Protein AF-A0A7J6SNB1-F1 (afdb_monomer)

Foldseek 3Di:
DDDDDDDDDDDDDDDDDDPDDDPPPDDDPVPDDPPPDDDDDDPVVVVVVVVVVVPDDDDDDDDDDDPPPDPPVVVVVVVVVVVVVVVVPDDDDDDDDDPVRVVVVVVVVVVVVVLVVLLVVLVVVVVVVVVCVVVLVVVLVVQLVPQLLLLLLCCLDPQNQADPLRSLQSNFFRDWDKDFSPDSQTKIKIKTAGDAPRLFFRDRMWMKTKDWAFPPDDDDDDDPPPPRGTDIWIDTDDTPTDPVSVVVVVVVVVVPPPDPPPRHQDHPVVLSRDGDPDPSSVVSVCCVPVPCSVCSVVSNVSSVVVVVVVD

Radius of gyration: 27.15 Å; Cα contacts (8 Å, |Δi|>4): 249; chains: 1; bounding box: 93×48×69 Å

Organism: Perkinsus olseni (NCBI:txid32597)

Structure (mmCIF, N/CA/C/O backbone):
data_AF-A0A7J6SNB1-F1
#
_entry.id   AF-A0A7J6SNB1-F1
#
loop_
_atom_site.group_PDB
_atom_site.id
_atom_site.type_symbol
_atom_site.label_atom_id
_atom_site.label_alt_id
_atom_site.label_comp_id
_atom_site.label_asym_id
_atom_site.label_entity_id
_atom_site.label_seq_id
_atom_site.pdbx_PDB_ins_code
_atom_site.Cartn_x
_atom_site.Cartn_y
_atom_site.Cartn_z
_atom_site.occupancy
_atom_site.B_iso_or_equiv
_atom_site.auth_seq_id
_atom_site.auth_comp_id
_atom_site.auth_asym_id
_atom_site.auth_atom_id
_atom_site.pdbx_PDB_model_num
ATOM 1 N N . MET A 1 1 ? 69.885 -5.150 20.900 1.00 37.31 1 MET A N 1
ATOM 2 C CA . MET A 1 1 ? 68.861 -4.183 20.451 1.00 37.31 1 MET A CA 1
ATOM 3 C C . MET A 1 1 ? 67.895 -4.915 19.544 1.00 37.31 1 MET A C 1
ATOM 5 O O . MET A 1 1 ? 68.377 -5.540 18.613 1.00 37.31 1 MET A O 1
ATOM 9 N N . ILE A 1 2 ? 66.599 -4.886 19.861 1.00 32.47 2 ILE A N 1
ATOM 10 C CA . ILE A 1 2 ? 65.424 -4.758 18.969 1.00 32.47 2 ILE A CA 1
ATOM 11 C C . ILE A 1 2 ? 64.191 -5.205 19.793 1.00 32.47 2 ILE A C 1
ATOM 13 O O . ILE A 1 2 ? 64.267 -6.243 20.452 1.00 32.47 2 ILE A O 1
ATOM 17 N N . PRO A 1 3 ? 63.099 -4.419 19.844 1.00 34.19 3 PRO A N 1
ATOM 18 C CA . PRO A 1 3 ? 62.051 -4.555 20.850 1.00 34.19 3 PRO A CA 1
ATOM 19 C C . PRO A 1 3 ? 60.772 -5.265 20.359 1.00 34.19 3 PRO A C 1
ATOM 21 O O . PRO A 1 3 ? 60.382 -5.165 19.204 1.00 34.19 3 PRO A O 1
ATOM 24 N N . SER A 1 4 ? 60.130 -5.952 21.310 1.00 26.58 4 SER A N 1
ATOM 25 C CA . SER A 1 4 ? 58.712 -5.886 21.723 1.00 26.58 4 SER A CA 1
ATOM 26 C C . SER A 1 4 ? 57.565 -5.648 20.712 1.00 26.58 4 SER A C 1
ATOM 28 O O . SER A 1 4 ? 57.333 -4.530 20.271 1.00 26.58 4 SER A O 1
ATOM 30 N N . VAL A 1 5 ? 56.738 -6.699 20.579 1.00 31.73 5 VAL A N 1
ATOM 31 C CA . VAL A 1 5 ? 55.260 -6.797 20.748 1.00 31.73 5 VAL A CA 1
ATOM 32 C C . VAL A 1 5 ? 54.321 -5.765 20.094 1.00 31.73 5 VAL A C 1
ATOM 34 O O . VAL A 1 5 ? 54.191 -4.635 20.546 1.00 31.73 5 VAL A O 1
ATOM 37 N N . SER A 1 6 ? 53.492 -6.254 19.165 1.00 30.81 6 SER A N 1
ATOM 38 C CA . SER A 1 6 ? 52.006 -6.182 19.113 1.00 30.81 6 SER A CA 1
ATOM 39 C C . SER A 1 6 ? 51.591 -6.736 17.735 1.00 30.81 6 SER A C 1
ATOM 41 O O . SER A 1 6 ? 52.337 -6.600 16.779 1.00 30.81 6 SER A O 1
ATOM 43 N N . GLY A 1 7 ? 50.510 -7.463 17.478 1.00 25.94 7 GLY A N 1
ATOM 44 C CA . GLY A 1 7 ? 49.234 -7.663 18.141 1.00 25.94 7 GLY A CA 1
ATOM 45 C C . GLY A 1 7 ? 48.194 -7.743 17.012 1.00 25.94 7 GLY A C 1
ATOM 46 O O . GLY A 1 7 ? 48.101 -6.818 16.220 1.00 25.94 7 GLY A O 1
ATOM 47 N N . ARG A 1 8 ? 47.409 -8.832 16.979 1.00 28.12 8 ARG A N 1
ATOM 48 C CA . ARG A 1 8 ? 46.224 -9.104 16.126 1.00 28.12 8 ARG A CA 1
ATOM 49 C C . ARG A 1 8 ? 46.468 -9.644 14.706 1.00 28.12 8 ARG A C 1
ATOM 51 O O . ARG A 1 8 ? 46.758 -8.923 13.763 1.00 28.12 8 ARG A O 1
ATOM 58 N N . LYS A 1 9 ? 46.184 -10.943 14.555 1.00 28.66 9 LYS A N 1
ATOM 59 C CA . LYS A 1 9 ? 45.718 -11.537 13.296 1.00 28.66 9 LYS A CA 1
ATOM 60 C C . LYS A 1 9 ? 44.268 -11.090 13.082 1.00 28.66 9 LYS A C 1
ATOM 62 O O . LYS A 1 9 ? 43.415 -11.432 13.899 1.00 28.66 9 LYS A O 1
ATOM 67 N N . SER A 1 10 ? 43.992 -10.334 12.023 1.00 28.39 10 SER A N 1
ATOM 68 C CA . SER A 1 10 ? 42.635 -10.174 11.503 1.00 28.39 10 SER A CA 1
ATOM 69 C C . SER A 1 10 ? 42.259 -11.424 10.707 1.00 28.39 10 SER A C 1
ATOM 71 O O . SER A 1 10 ? 43.029 -11.947 9.904 1.00 28.39 10 SER A O 1
ATOM 73 N N . PHE A 1 11 ? 41.071 -11.935 11.002 1.00 25.86 11 PHE A N 1
ATOM 74 C CA . PHE A 1 11 ? 40.420 -13.049 10.336 1.00 25.86 11 PHE A CA 1
ATOM 75 C C . PHE A 1 11 ? 39.308 -12.430 9.485 1.00 25.86 11 PHE A C 1
ATOM 77 O O . PHE A 1 11 ? 38.402 -11.818 10.042 1.00 25.86 11 PHE A O 1
ATOM 84 N N . SER A 1 12 ? 39.352 -12.569 8.162 1.00 29.05 12 SER A N 1
ATOM 85 C CA . SER A 1 12 ? 38.164 -12.373 7.319 1.00 29.05 12 SER A CA 1
ATOM 86 C C . SER A 1 12 ? 38.255 -13.235 6.062 1.00 29.05 12 SER A C 1
ATOM 88 O O . SER A 1 12 ? 38.296 -12.757 4.934 1.00 29.05 12 SER A O 1
ATOM 90 N N . GLY A 1 13 ? 38.296 -14.546 6.277 1.00 26.44 13 GLY A N 1
ATOM 91 C CA . GLY A 1 13 ? 37.632 -15.470 5.373 1.00 26.44 13 GLY A CA 1
ATOM 92 C C . GLY A 1 13 ? 36.254 -15.763 5.953 1.00 26.44 13 GLY A C 1
ATOM 93 O O . GLY A 1 13 ? 36.176 -16.393 7.006 1.00 26.44 13 GLY A O 1
ATOM 94 N N . ARG A 1 14 ? 35.191 -15.295 5.296 1.00 26.27 14 ARG A N 1
ATOM 95 C CA . ARG A 1 14 ? 33.851 -15.895 5.352 1.00 26.27 14 ARG A CA 1
ATOM 96 C C . ARG A 1 14 ? 32.996 -15.352 4.210 1.00 26.27 14 ARG A C 1
ATOM 98 O O . ARG A 1 14 ? 32.567 -14.207 4.223 1.00 26.27 14 ARG A O 1
ATOM 105 N N . ASN A 1 15 ? 32.742 -16.239 3.253 1.00 33.22 15 ASN A N 1
ATOM 106 C CA . ASN A 1 15 ? 31.512 -16.249 2.477 1.00 33.22 15 ASN A CA 1
ATOM 107 C C . ASN A 1 15 ? 30.315 -16.231 3.443 1.00 33.22 15 ASN A C 1
ATOM 109 O O . ASN A 1 15 ? 30.262 -17.055 4.358 1.00 33.22 15 ASN A O 1
ATOM 113 N N . SER A 1 16 ? 29.329 -15.375 3.197 1.00 23.05 16 SER A N 1
ATOM 114 C CA . SER A 1 16 ? 27.983 -15.513 3.766 1.00 23.05 16 SER A CA 1
ATOM 115 C C . SER A 1 16 ? 26.974 -14.933 2.775 1.00 23.05 16 SER A C 1
ATOM 117 O O . SER A 1 16 ? 26.996 -13.746 2.487 1.00 23.05 16 SER A O 1
ATOM 119 N N . PHE A 1 17 ? 26.275 -15.792 2.033 1.00 28.22 17 PHE A N 1
ATOM 120 C CA . PHE A 1 17 ? 24.922 -16.262 2.365 1.00 28.22 17 PHE A CA 1
ATOM 121 C C . PHE A 1 17 ? 23.850 -15.169 2.217 1.00 28.22 17 PHE A C 1
ATOM 123 O O . PHE A 1 17 ? 23.481 -14.509 3.176 1.00 28.22 17 PHE A O 1
ATOM 130 N N . SER A 1 18 ? 23.260 -15.085 1.023 1.00 29.39 18 SER A N 1
ATOM 131 C CA . SER A 1 18 ? 21.886 -14.599 0.827 1.00 29.39 18 SER A CA 1
ATOM 132 C C . SER A 1 18 ? 21.152 -15.498 -0.177 1.00 29.39 18 SER A C 1
ATOM 134 O O . SER A 1 18 ? 20.621 -15.094 -1.206 1.00 29.39 18 SER A O 1
ATOM 136 N N . ALA A 1 19 ? 21.128 -16.792 0.144 1.00 30.52 19 ALA A N 1
ATOM 137 C CA . ALA A 1 19 ? 20.159 -17.734 -0.397 1.00 30.52 19 ALA A CA 1
ATOM 138 C C . ALA A 1 19 ? 19.253 -18.194 0.751 1.00 30.52 19 ALA A C 1
ATOM 140 O O . ALA A 1 19 ? 19.389 -19.307 1.254 1.00 30.52 19 ALA A O 1
ATOM 141 N N . ARG A 1 20 ? 18.329 -17.331 1.183 1.00 26.72 20 ARG A N 1
ATOM 142 C CA . ARG A 1 20 ? 17.138 -17.761 1.924 1.00 26.72 20 ARG A CA 1
ATOM 143 C C . ARG A 1 20 ? 15.910 -17.466 1.074 1.00 26.72 20 ARG A C 1
ATOM 145 O O . ARG A 1 20 ? 15.725 -16.363 0.575 1.00 26.72 20 ARG A O 1
ATOM 152 N N . LYS A 1 21 ? 15.132 -18.521 0.834 1.00 27.05 21 LYS A N 1
ATOM 153 C CA . LYS A 1 21 ? 13.807 -18.461 0.222 1.00 27.05 21 LYS A CA 1
ATOM 154 C C . LYS A 1 21 ? 12.838 -17.999 1.309 1.00 27.05 21 LYS A C 1
ATOM 156 O O . LYS A 1 21 ? 12.715 -18.707 2.305 1.00 27.05 21 LYS A O 1
ATOM 161 N N . SER A 1 22 ? 12.159 -16.873 1.109 1.00 30.95 22 SER A N 1
ATOM 162 C CA . SER A 1 22 ? 10.913 -16.590 1.820 1.00 30.95 22 SER A CA 1
ATOM 163 C C . SER A 1 22 ? 9.807 -17.508 1.281 1.00 30.95 22 SER A C 1
ATOM 165 O O . SER A 1 22 ? 9.834 -17.956 0.128 1.00 30.95 22 SER A O 1
ATOM 167 N N . SER A 1 23 ? 8.877 -17.872 2.157 1.00 30.22 23 SER A N 1
ATOM 168 C CA . SER A 1 23 ? 7.867 -18.925 1.994 1.00 30.22 23 SER A CA 1
ATOM 169 C C . SER A 1 23 ? 6.679 -18.559 1.092 1.00 30.22 23 SER A C 1
ATOM 171 O O . SER A 1 23 ? 5.782 -19.380 0.917 1.00 30.22 23 SER A O 1
ATOM 173 N N . SER A 1 24 ? 6.689 -17.403 0.427 1.00 41.97 24 SER A N 1
ATOM 174 C CA . SER A 1 24 ? 5.735 -17.043 -0.629 1.00 41.97 24 SER A CA 1
ATOM 175 C C . SER A 1 24 ? 6.496 -16.821 -1.944 1.00 41.97 24 SER A C 1
ATOM 177 O O . SER A 1 24 ? 7.098 -15.785 -2.203 1.00 41.97 24 SER A O 1
ATOM 179 N N . GLY A 1 25 ? 6.544 -17.858 -2.786 1.00 30.64 25 GLY A N 1
ATOM 180 C CA . GLY A 1 25 ? 7.425 -17.966 -3.958 1.00 30.64 25 GLY A CA 1
ATOM 181 C C . GLY A 1 25 ? 7.162 -17.006 -5.131 1.00 30.64 25 GLY A C 1
ATOM 182 O O . GLY A 1 25 ? 7.009 -17.461 -6.266 1.00 30.64 25 GLY A O 1
ATOM 183 N N . ARG A 1 26 ? 7.170 -15.686 -4.920 1.00 31.78 26 ARG A N 1
ATOM 184 C CA . ARG A 1 26 ? 7.154 -14.672 -5.985 1.00 31.78 26 ARG A CA 1
ATOM 185 C C . ARG A 1 26 ? 8.136 -13.542 -5.676 1.00 31.78 26 ARG A C 1
ATOM 187 O O . ARG A 1 26 ? 7.884 -12.707 -4.823 1.00 31.78 26 ARG A O 1
ATOM 194 N N . LYS A 1 27 ? 9.240 -13.487 -6.429 1.00 30.91 27 LYS A N 1
ATOM 195 C CA . LYS A 1 27 ? 10.189 -12.363 -6.393 1.00 30.91 27 LYS A CA 1
ATOM 196 C C . LYS A 1 27 ? 9.551 -11.070 -6.925 1.00 30.91 27 LYS A C 1
ATOM 198 O O . LYS A 1 27 ? 8.688 -11.116 -7.814 1.00 30.91 27 LYS A O 1
ATOM 203 N N . SER A 1 28 ? 10.009 -9.936 -6.398 1.00 38.19 28 SER A N 1
ATOM 204 C CA . SER A 1 28 ? 9.798 -8.592 -6.945 1.00 38.19 28 SER A CA 1
ATOM 205 C C . SER A 1 28 ? 10.279 -8.495 -8.401 1.00 38.19 28 SER A C 1
ATOM 207 O O . SER A 1 28 ? 11.035 -9.337 -8.899 1.00 38.19 28 SER A O 1
ATOM 209 N N . PHE A 1 29 ? 9.771 -7.492 -9.113 1.00 38.59 29 PHE A N 1
ATOM 210 C CA . PHE A 1 29 ? 9.945 -7.329 -10.556 1.00 38.59 29 PHE A CA 1
ATOM 211 C C . PHE A 1 29 ? 11.410 -7.152 -10.990 1.00 38.59 29 PHE A C 1
ATOM 213 O O . PHE A 1 29 ? 11.808 -7.722 -12.001 1.00 38.59 29 PHE A O 1
ATOM 220 N N . SER A 1 30 ? 12.239 -6.507 -10.166 1.00 41.41 30 SER A N 1
ATOM 221 C CA . SER A 1 30 ? 13.685 -6.354 -10.388 1.00 41.41 30 SER A CA 1
ATOM 222 C C . SER A 1 30 ? 14.503 -7.641 -10.177 1.00 41.41 30 SER A C 1
ATOM 224 O O . SER A 1 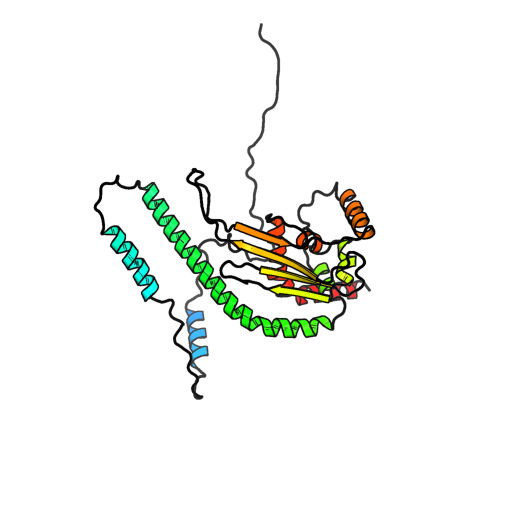30 ? 15.692 -7.671 -10.468 1.00 41.41 30 SER A O 1
ATOM 226 N N . GLY A 1 31 ? 13.893 -8.725 -9.677 1.00 30.58 31 GLY A N 1
ATOM 227 C CA . GLY A 1 31 ? 14.583 -9.969 -9.312 1.00 30.58 31 GLY A CA 1
ATOM 228 C C . GLY A 1 31 ? 14.285 -11.184 -10.198 1.00 30.58 31 GLY A C 1
ATOM 229 O O . GLY A 1 31 ? 14.618 -12.317 -9.812 1.00 30.58 31 GLY A O 1
ATOM 230 N N . ARG A 1 32 ? 13.619 -11.020 -11.350 1.00 38.16 32 ARG A N 1
ATOM 231 C CA . ARG A 1 32 ? 13.368 -12.146 -12.265 1.00 38.16 32 ARG A CA 1
ATOM 232 C C . ARG A 1 32 ? 14.640 -12.486 -13.042 1.00 38.16 32 ARG A C 1
ATOM 234 O O . ARG A 1 32 ? 15.132 -11.690 -13.824 1.00 38.16 32 ARG A O 1
ATOM 241 N N . LYS A 1 33 ? 15.137 -13.716 -12.860 1.00 32.62 33 LYS A N 1
ATOM 242 C CA . LYS A 1 33 ? 16.089 -14.316 -13.803 1.00 32.62 33 LYS A CA 1
ATOM 243 C C . LYS A 1 33 ? 15.444 -14.343 -15.191 1.00 32.62 33 LYS A C 1
ATOM 245 O O . LYS A 1 33 ? 14.252 -14.650 -15.294 1.00 32.62 33 LYS A O 1
ATOM 250 N N . SER A 1 34 ? 16.250 -14.053 -16.207 1.00 30.80 34 SER A N 1
ATOM 251 C CA . SER A 1 34 ? 15.904 -14.160 -17.621 1.00 30.80 34 SER A CA 1
ATOM 252 C C . SER A 1 34 ? 15.202 -15.486 -17.947 1.00 30.80 34 SER A C 1
ATOM 254 O O . SER A 1 34 ? 15.332 -16.493 -17.246 1.00 30.80 34 SER A O 1
ATOM 256 N N . PHE A 1 35 ? 14.419 -15.463 -19.022 1.00 35.62 35 PHE A N 1
ATOM 257 C CA . PHE A 1 35 ? 13.455 -16.470 -19.485 1.00 35.62 35 PHE A CA 1
ATOM 258 C C . PHE A 1 35 ? 13.991 -17.914 -19.676 1.00 35.62 35 PHE A C 1
ATOM 260 O O . PHE A 1 35 ? 13.234 -18.817 -20.020 1.00 35.62 35 PHE A O 1
ATOM 267 N N . SER A 1 36 ? 15.265 -18.194 -19.401 1.00 32.44 36 SER A N 1
ATOM 268 C CA . SER A 1 36 ? 15.930 -19.483 -19.645 1.00 32.44 36 SER A CA 1
ATOM 269 C C . SER A 1 36 ? 15.575 -20.619 -18.665 1.00 32.44 36 SER A C 1
ATOM 271 O O . SER A 1 36 ? 16.080 -21.729 -18.810 1.00 32.44 36 SER A O 1
ATOM 273 N N . GLY A 1 37 ? 14.721 -20.382 -17.661 1.00 28.88 37 GLY A N 1
ATOM 274 C CA . GLY A 1 37 ? 14.563 -21.285 -16.509 1.00 28.88 37 GLY A CA 1
ATOM 275 C C . GLY A 1 37 ? 13.231 -22.023 -16.328 1.00 28.88 37 GLY A C 1
ATOM 276 O O . GLY A 1 37 ? 13.043 -22.623 -15.268 1.00 28.88 37 GLY A O 1
ATOM 277 N N . ARG A 1 38 ? 12.276 -21.990 -17.269 1.00 34.62 38 ARG A N 1
ATOM 278 C CA . ARG A 1 38 ? 11.015 -22.751 -17.114 1.00 34.62 38 ARG A CA 1
ATOM 279 C C . ARG A 1 38 ? 11.104 -24.114 -17.803 1.00 34.62 38 ARG A C 1
ATOM 281 O O . ARG A 1 38 ? 11.410 -24.186 -18.988 1.00 34.62 38 ARG A O 1
ATOM 288 N N . LYS A 1 39 ? 10.798 -25.190 -17.062 1.00 37.47 39 LYS A N 1
ATOM 289 C CA . LYS A 1 39 ? 10.589 -26.534 -17.627 1.00 37.47 39 LYS A CA 1
ATOM 290 C C . LYS A 1 39 ? 9.507 -26.454 -18.707 1.00 37.47 39 LYS A C 1
ATOM 292 O O . LYS A 1 39 ? 8.433 -25.910 -18.459 1.00 37.47 39 LYS A O 1
ATOM 297 N N . SER A 1 40 ? 9.818 -26.973 -19.890 1.00 36.19 40 SER A N 1
ATOM 298 C CA . SER A 1 40 ? 8.911 -27.057 -21.030 1.00 36.19 40 SER A CA 1
ATOM 299 C C . SER A 1 40 ? 7.630 -27.803 -20.648 1.00 36.19 40 SER A C 1
ATOM 301 O O . SER A 1 40 ? 7.698 -28.909 -20.118 1.00 36.19 40 SER A O 1
ATOM 303 N N . ILE A 1 41 ? 6.470 -27.201 -20.924 1.00 36.59 41 ILE A N 1
ATOM 304 C CA . ILE A 1 41 ? 5.184 -27.911 -20.940 1.00 36.59 41 ILE A CA 1
ATOM 305 C C . ILE A 1 41 ? 5.265 -28.971 -22.041 1.00 36.59 41 ILE A C 1
ATOM 307 O O . ILE A 1 41 ? 5.672 -28.668 -23.168 1.00 36.59 41 ILE A O 1
ATOM 311 N N . ASN A 1 42 ? 4.933 -30.217 -21.705 1.00 41.12 42 ASN A N 1
ATOM 312 C CA . ASN A 1 42 ? 5.023 -31.329 -22.642 1.00 41.12 42 ASN A CA 1
ATOM 313 C C . ASN A 1 42 ? 3.995 -31.170 -23.771 1.00 41.12 42 ASN A C 1
ATOM 315 O O . ASN A 1 42 ? 2.874 -30.710 -23.571 1.00 41.12 42 ASN A O 1
ATOM 319 N N . LYS A 1 43 ? 4.392 -31.598 -24.974 1.00 36.91 43 LYS A N 1
ATOM 320 C CA . LYS A 1 43 ? 3.652 -31.446 -26.240 1.00 36.91 43 LYS A CA 1
ATOM 321 C C . LYS A 1 43 ? 2.210 -31.988 -26.203 1.00 36.91 43 LYS A C 1
ATOM 323 O O . LYS A 1 43 ? 1.383 -31.522 -26.974 1.00 36.91 43 LYS A O 1
ATOM 328 N N . VAL A 1 44 ? 1.916 -32.927 -25.303 1.00 40.72 44 VAL A N 1
ATOM 329 C CA . VAL A 1 44 ? 0.606 -33.587 -25.175 1.00 40.72 44 VAL A CA 1
ATOM 330 C C . VAL A 1 44 ? -0.441 -32.673 -24.515 1.00 40.72 44 VAL A C 1
ATOM 332 O O . VAL A 1 44 ? -1.554 -32.583 -25.017 1.00 40.72 44 VAL A O 1
ATOM 335 N N . GLU A 1 45 ? -0.069 -31.889 -23.496 1.00 39.69 45 GLU A N 1
ATOM 336 C CA . GLU A 1 45 ? -0.999 -30.977 -22.795 1.00 39.69 45 GLU A CA 1
ATOM 337 C C . GLU A 1 45 ? -1.404 -29.768 -23.660 1.00 39.69 45 GLU A C 1
ATOM 339 O O . GLU A 1 45 ? -2.498 -29.223 -23.523 1.00 39.69 45 GLU A O 1
ATOM 344 N N . ARG A 1 46 ? -0.547 -29.365 -24.612 1.00 39.50 46 ARG A N 1
ATOM 345 C CA . ARG A 1 46 ? -0.866 -28.312 -25.597 1.00 39.50 46 ARG A CA 1
ATOM 346 C C . ARG A 1 46 ? -1.966 -28.724 -26.569 1.00 39.50 46 ARG A C 1
ATOM 348 O O . ARG A 1 46 ? -2.732 -27.876 -27.024 1.00 39.50 46 ARG A O 1
ATOM 355 N N . GLU A 1 47 ? -2.014 -30.004 -26.920 1.00 36.34 47 GLU A N 1
ATOM 356 C CA . GLU A 1 47 ? -2.973 -30.509 -27.898 1.00 36.34 47 GLU A CA 1
ATOM 357 C C . GLU A 1 47 ? -4.337 -30.847 -27.286 1.00 36.34 47 GLU A C 1
ATOM 359 O O . GLU A 1 47 ? -5.339 -30.759 -27.993 1.00 36.34 47 GLU A O 1
ATOM 364 N N . GLU A 1 48 ? -4.403 -31.176 -25.993 1.00 38.34 48 GLU A N 1
ATOM 365 C CA . GLU A 1 48 ? -5.675 -31.344 -25.272 1.00 38.34 48 GLU A CA 1
ATOM 366 C C . GLU A 1 48 ? -6.385 -30.003 -25.056 1.00 38.34 48 GLU A C 1
ATOM 368 O O . GLU A 1 48 ? -7.555 -29.873 -25.412 1.00 38.34 48 GLU A O 1
ATOM 373 N N . PHE A 1 49 ? -5.655 -28.964 -24.629 1.00 33.69 49 PHE A N 1
ATOM 374 C CA . PHE A 1 49 ? -6.214 -27.613 -24.482 1.00 33.69 49 PHE A CA 1
ATOM 375 C C . PHE A 1 49 ? -6.724 -27.042 -25.817 1.00 33.69 49 PHE A C 1
ATOM 377 O O . PHE A 1 49 ? -7.742 -26.357 -25.870 1.00 33.69 49 PHE A O 1
ATOM 384 N N . SER A 1 50 ? -6.049 -27.372 -26.924 1.00 37.09 50 SER A N 1
ATOM 385 C CA . SER A 1 50 ? -6.457 -26.930 -28.265 1.00 37.09 50 SER A CA 1
ATOM 386 C C . SER A 1 50 ? -7.703 -27.657 -28.787 1.00 37.09 50 SER A C 1
ATOM 388 O O . SER A 1 50 ? -8.423 -27.103 -29.612 1.00 37.09 50 SER A O 1
ATOM 390 N N . ARG A 1 51 ? -7.984 -28.886 -28.327 1.00 37.88 51 ARG A N 1
ATOM 391 C CA . ARG A 1 51 ? -9.172 -29.650 -28.749 1.00 37.88 51 ARG A CA 1
ATOM 392 C C . ARG A 1 51 ? -10.423 -29.282 -27.950 1.00 37.88 51 ARG A C 1
ATOM 394 O O . ARG A 1 51 ? -11.511 -29.318 -28.515 1.00 37.88 51 ARG A O 1
ATOM 401 N N . GLU A 1 52 ? -10.275 -28.885 -26.689 1.00 40.22 52 GLU A N 1
ATOM 402 C CA . GLU A 1 52 ? -11.407 -28.512 -25.829 1.00 40.22 52 GLU A CA 1
ATOM 403 C C . GLU A 1 52 ? -11.987 -27.125 -26.174 1.00 40.22 52 GLU A C 1
ATOM 405 O O . GLU A 1 52 ? -13.193 -26.920 -26.086 1.00 40.22 52 GLU A O 1
ATOM 410 N N . VAL A 1 53 ? -11.162 -26.197 -26.679 1.00 38.41 53 VAL A N 1
ATOM 411 C CA . VAL A 1 53 ? -11.594 -24.829 -27.038 1.00 38.41 53 VAL A CA 1
ATOM 412 C C . VAL A 1 53 ? -12.295 -24.750 -28.407 1.00 38.41 53 VAL A C 1
ATOM 414 O O . VAL A 1 53 ? -13.104 -23.855 -28.634 1.00 38.41 53 VAL A O 1
ATOM 417 N N . ILE A 1 54 ? -12.051 -25.699 -29.320 1.00 38.75 54 ILE A N 1
ATOM 418 C CA . ILE A 1 54 ? -12.624 -25.682 -30.685 1.00 38.75 54 ILE A CA 1
ATOM 419 C C . ILE A 1 54 ? -14.009 -26.375 -30.749 1.00 38.75 54 ILE A C 1
ATOM 421 O O . ILE A 1 54 ? -14.721 -26.265 -31.745 1.00 38.75 54 ILE A O 1
ATOM 425 N N . GLY A 1 55 ? -14.442 -27.060 -29.683 1.00 35.69 55 GLY A N 1
ATOM 426 C CA . GLY A 1 55 ? -15.653 -27.893 -29.684 1.00 35.69 55 GLY A CA 1
ATOM 427 C C . GLY A 1 55 ? -16.995 -27.181 -29.476 1.00 35.69 55 GLY A C 1
ATOM 428 O O . GLY A 1 55 ? -18.034 -27.810 -29.667 1.00 35.69 55 GLY A O 1
ATOM 429 N N . THR A 1 56 ? -17.025 -25.901 -29.093 1.00 39.97 56 THR A N 1
ATOM 430 C CA . THR A 1 56 ? -18.285 -25.212 -28.747 1.00 39.97 56 THR A CA 1
ATOM 431 C C . THR A 1 56 ? -18.326 -23.775 -29.265 1.00 39.97 56 THR A C 1
ATOM 433 O O . THR A 1 56 ? -18.330 -22.821 -28.493 1.00 39.97 56 THR A O 1
ATOM 436 N N . ALA A 1 57 ? -18.359 -23.606 -30.584 1.00 33.19 57 ALA A N 1
ATOM 437 C CA . ALA A 1 57 ? -18.717 -22.335 -31.213 1.00 33.19 57 ALA A CA 1
ATOM 438 C C . ALA A 1 57 ? -19.537 -22.593 -32.486 1.00 33.19 57 ALA A C 1
ATOM 440 O O . ALA A 1 57 ? -19.123 -22.291 -33.602 1.00 33.19 57 ALA A O 1
ATOM 441 N N . GLY A 1 58 ? -20.703 -23.214 -32.305 1.00 33.38 58 GLY A N 1
ATOM 442 C CA . GLY A 1 58 ? -21.799 -23.150 -33.261 1.00 33.38 58 GLY A CA 1
ATOM 443 C C . GLY A 1 58 ? -22.819 -22.138 -32.751 1.00 33.38 58 GLY A C 1
ATOM 444 O O . GLY A 1 58 ? -23.440 -22.387 -31.727 1.00 33.38 58 GLY A O 1
ATOM 445 N N . GLU A 1 59 ? -22.958 -21.035 -33.490 1.00 37.09 59 GLU A N 1
ATOM 446 C CA . GLU A 1 59 ? -24.074 -20.077 -33.453 1.00 37.09 59 GLU A CA 1
ATOM 447 C C . GLU A 1 59 ? -24.184 -19.151 -32.224 1.00 37.09 59 GLU A C 1
ATOM 449 O O . GLU A 1 59 ? -24.761 -19.510 -31.206 1.00 37.09 59 GLU A O 1
ATOM 454 N N . ALA A 1 60 ? -23.717 -17.900 -32.366 1.00 30.19 60 ALA A N 1
ATOM 455 C CA . ALA A 1 60 ? -24.554 -16.699 -32.187 1.00 30.19 60 ALA A CA 1
ATOM 456 C C . ALA A 1 60 ? -23.750 -15.385 -32.326 1.00 30.19 60 ALA A C 1
ATOM 458 O O . ALA A 1 60 ? -22.863 -15.089 -31.535 1.00 30.19 60 ALA A O 1
ATOM 459 N N . SER A 1 61 ? -24.147 -14.608 -33.339 1.00 31.84 61 SER A N 1
ATOM 460 C CA . SER A 1 61 ? -24.201 -13.136 -33.424 1.00 31.84 61 SER A CA 1
ATOM 461 C C . SER A 1 61 ? -23.020 -12.277 -32.940 1.00 31.84 61 SER A C 1
ATOM 463 O O . SER A 1 61 ? -22.900 -11.942 -31.765 1.00 31.84 61 SER A O 1
ATOM 465 N N . ASP A 1 62 ? -22.260 -11.805 -33.927 1.00 39.75 62 ASP A N 1
ATOM 466 C CA . ASP A 1 62 ? -22.071 -10.385 -34.265 1.00 39.75 62 ASP A CA 1
ATOM 467 C C . ASP A 1 62 ? -21.940 -9.391 -33.091 1.00 39.75 62 ASP A C 1
ATOM 469 O O . ASP A 1 62 ? -22.896 -8.758 -32.642 1.00 39.75 62 ASP A O 1
ATOM 473 N N . SER A 1 63 ? -20.701 -9.207 -32.640 1.00 29.56 63 SER A N 1
ATOM 474 C CA . SER A 1 63 ? -20.229 -7.917 -32.144 1.00 29.56 63 SER A CA 1
ATOM 475 C C . SER A 1 63 ? -18.751 -7.784 -32.490 1.00 29.56 63 SER A C 1
ATOM 477 O O . SER A 1 63 ? -17.944 -8.670 -32.216 1.00 29.56 63 SER A O 1
ATOM 479 N N . VAL A 1 64 ? -18.445 -6.687 -33.172 1.00 41.53 64 VAL A N 1
ATOM 480 C CA . VAL A 1 64 ? -17.136 -6.298 -33.689 1.00 41.53 64 VAL A CA 1
ATOM 481 C C . VAL A 1 64 ? -16.105 -6.296 -32.556 1.00 41.53 64 VAL A C 1
ATOM 483 O O . VAL A 1 64 ? -16.084 -5.387 -31.726 1.00 41.53 64 VAL A O 1
ATOM 486 N N . ILE A 1 65 ? -15.254 -7.321 -32.526 1.00 34.06 65 ILE A N 1
ATOM 487 C CA . ILE A 1 65 ? -14.006 -7.331 -31.764 1.00 34.06 65 ILE A CA 1
ATOM 488 C C . ILE A 1 65 ? -12.953 -6.789 -32.724 1.00 34.06 65 ILE A C 1
ATOM 490 O O . ILE A 1 65 ? -12.658 -7.419 -33.734 1.00 34.06 65 ILE A O 1
ATOM 494 N N . GLY A 1 66 ? -12.474 -5.577 -32.448 1.00 32.69 66 GLY A N 1
ATOM 495 C CA . GLY A 1 66 ? -11.380 -4.968 -33.193 1.00 32.69 66 GLY A CA 1
ATOM 496 C C . GLY A 1 66 ? -10.111 -5.809 -33.075 1.00 32.69 66 GLY A C 1
ATOM 497 O O . GLY A 1 66 ? -9.746 -6.240 -31.980 1.00 32.69 66 GLY A O 1
ATOM 498 N N . ASP A 1 67 ? -9.489 -6.031 -34.227 1.00 38.50 67 ASP A N 1
ATOM 499 C CA . ASP A 1 67 ? -8.222 -6.722 -34.448 1.00 38.50 67 ASP A CA 1
ATOM 500 C C . ASP A 1 67 ? -7.038 -5.987 -33.780 1.00 38.50 67 ASP A C 1
ATOM 502 O O . ASP A 1 67 ? -6.300 -5.271 -34.448 1.00 38.50 67 ASP A O 1
ATOM 506 N N . ASP A 1 68 ? -6.844 -6.145 -32.468 1.00 41.62 68 ASP A N 1
ATOM 507 C CA . ASP A 1 68 ? -5.733 -5.517 -31.718 1.00 41.62 68 ASP A CA 1
ATOM 508 C C . ASP A 1 68 ? -4.916 -6.538 -30.890 1.00 41.62 68 ASP A C 1
ATOM 510 O O . ASP A 1 68 ? -4.416 -6.229 -29.809 1.00 41.62 68 ASP A O 1
ATOM 514 N N . ASP A 1 69 ? -4.768 -7.773 -31.387 1.00 41.91 69 ASP A N 1
ATOM 515 C CA . ASP A 1 69 ? -3.965 -8.833 -30.743 1.00 41.91 69 ASP A CA 1
ATOM 516 C C . ASP A 1 69 ? -2.738 -9.272 -31.570 1.00 41.91 69 ASP A C 1
ATOM 518 O O . ASP A 1 69 ? -2.189 -10.356 -31.363 1.00 41.91 69 ASP A O 1
ATOM 522 N N . ASP A 1 70 ? -2.233 -8.405 -32.448 1.00 40.59 70 ASP A N 1
ATOM 523 C CA . ASP A 1 70 ? -0.876 -8.539 -32.972 1.00 40.59 70 ASP A CA 1
ATOM 524 C C . ASP A 1 70 ? 0.042 -7.595 -32.189 1.00 40.59 70 ASP A C 1
ATOM 526 O O . ASP A 1 70 ? -0.067 -6.372 -32.274 1.00 40.59 70 ASP A O 1
ATOM 530 N N . ILE A 1 71 ? 0.998 -8.151 -31.436 1.00 49.47 71 ILE A N 1
ATOM 531 C CA . ILE A 1 71 ? 2.239 -7.426 -31.133 1.00 49.47 71 ILE A CA 1
ATOM 532 C C . ILE A 1 71 ? 2.798 -7.043 -32.496 1.00 49.47 71 ILE A C 1
ATOM 534 O O . ILE A 1 71 ? 3.322 -7.909 -33.195 1.00 49.47 71 ILE A O 1
ATOM 538 N N . ASP A 1 72 ? 2.582 -5.787 -32.889 1.00 56.97 72 ASP A N 1
ATOM 539 C CA . ASP A 1 72 ? 2.728 -5.329 -34.261 1.00 56.97 72 ASP A CA 1
ATOM 540 C C . ASP A 1 72 ? 4.076 -5.787 -34.828 1.00 56.97 72 ASP A C 1
ATOM 542 O O . ASP A 1 72 ? 5.148 -5.268 -34.497 1.00 56.97 72 ASP A O 1
ATOM 546 N N . PHE A 1 73 ? 4.027 -6.818 -35.674 1.00 51.91 73 PHE A N 1
ATOM 547 C CA . PHE A 1 73 ? 5.205 -7.361 -36.335 1.00 51.91 73 PHE A CA 1
ATOM 548 C C . PHE A 1 73 ? 5.886 -6.255 -37.150 1.00 51.91 73 PHE A C 1
ATOM 550 O O . PHE A 1 73 ? 7.106 -6.276 -37.312 1.00 51.91 73 PHE A O 1
ATOM 557 N N . ALA A 1 74 ? 5.135 -5.231 -37.585 1.00 46.81 74 ALA A N 1
ATOM 558 C CA . ALA A 1 74 ? 5.696 -4.051 -38.218 1.00 46.81 74 ALA A CA 1
ATOM 559 C C . ALA A 1 74 ? 6.554 -3.232 -37.242 1.00 46.81 74 ALA A C 1
ATOM 561 O O . ALA A 1 74 ? 7.644 -2.818 -37.626 1.00 46.81 74 ALA A O 1
ATOM 562 N N . SER A 1 75 ? 6.165 -3.076 -35.977 1.00 53.62 75 SER A N 1
ATOM 563 C CA . SER A 1 75 ? 6.979 -2.429 -34.938 1.00 53.62 75 SER A CA 1
ATOM 564 C C . SER A 1 75 ? 8.290 -3.184 -34.677 1.00 53.62 75 SER A C 1
ATOM 566 O O . SER A 1 75 ? 9.357 -2.564 -34.631 1.00 53.62 75 SER A O 1
ATOM 568 N N . PHE A 1 76 ? 8.261 -4.522 -34.624 1.00 58.81 76 PHE A N 1
ATOM 569 C CA . PHE A 1 76 ? 9.481 -5.343 -34.544 1.00 58.81 76 PHE A CA 1
ATOM 570 C C . PHE A 1 76 ? 10.367 -5.191 -35.796 1.00 58.81 76 PHE A C 1
ATOM 572 O O . PHE A 1 76 ? 11.582 -4.996 -35.695 1.00 58.81 76 PHE A O 1
ATOM 579 N N . LEU A 1 77 ? 9.769 -5.205 -36.991 1.00 57.06 77 LEU A N 1
ATOM 580 C CA . LEU A 1 77 ? 10.484 -5.004 -38.254 1.00 57.06 77 LEU A CA 1
ATOM 581 C C . LEU A 1 77 ? 11.059 -3.587 -38.398 1.00 57.06 77 LEU A C 1
ATOM 583 O O . LEU A 1 77 ? 12.143 -3.434 -38.961 1.00 57.06 77 LEU A O 1
ATOM 587 N N . ILE A 1 78 ? 10.392 -2.558 -37.870 1.00 64.62 78 ILE A N 1
ATOM 588 C CA . ILE A 1 78 ? 10.877 -1.171 -37.854 1.00 64.62 78 ILE A CA 1
ATOM 589 C C . ILE A 1 78 ? 12.131 -1.055 -36.982 1.00 64.62 78 ILE A C 1
ATOM 591 O O . ILE A 1 78 ? 13.088 -0.384 -37.380 1.00 64.62 78 ILE A O 1
ATOM 595 N N . ILE A 1 79 ? 12.164 -1.736 -35.833 1.00 59.66 79 ILE A N 1
ATOM 596 C CA . ILE A 1 79 ? 13.343 -1.790 -34.957 1.00 59.66 79 ILE A CA 1
ATOM 597 C C . ILE A 1 79 ? 14.501 -2.495 -35.675 1.00 59.66 79 ILE A C 1
ATOM 599 O O . ILE A 1 79 ? 15.592 -1.931 -35.774 1.00 59.66 79 ILE A O 1
ATOM 603 N N . ILE A 1 80 ? 14.260 -3.666 -36.277 1.00 67.50 80 ILE A N 1
ATOM 604 C CA . ILE A 1 80 ? 15.273 -4.397 -37.060 1.00 67.50 80 ILE A CA 1
ATOM 605 C C . ILE A 1 80 ? 15.793 -3.549 -38.235 1.00 67.50 80 ILE A C 1
ATOM 607 O O . ILE A 1 80 ? 16.996 -3.512 -38.496 1.00 67.50 80 ILE A O 1
ATOM 611 N N . ALA A 1 81 ? 14.910 -2.836 -38.938 1.00 66.19 81 ALA A N 1
ATOM 612 C CA . ALA A 1 81 ? 15.282 -1.974 -40.057 1.00 66.19 81 ALA A CA 1
ATOM 613 C C . ALA A 1 81 ? 16.106 -0.754 -39.611 1.00 66.19 81 ALA A C 1
ATOM 615 O O . ALA A 1 81 ? 17.037 -0.359 -40.314 1.00 66.19 81 ALA A O 1
ATOM 616 N N . ARG A 1 82 ? 15.811 -0.173 -38.438 1.00 66.31 82 ARG A N 1
ATOM 617 C CA . ARG A 1 82 ? 16.619 0.902 -37.832 1.00 66.31 82 ARG A CA 1
ATOM 618 C C . ARG A 1 82 ? 18.014 0.418 -37.446 1.00 66.31 82 ARG A C 1
ATOM 620 O O . ARG A 1 82 ? 18.985 1.096 -37.765 1.00 66.31 82 ARG A O 1
ATOM 627 N N . LEU A 1 83 ? 18.115 -0.761 -36.833 1.00 61.09 83 LEU A N 1
ATOM 628 C CA .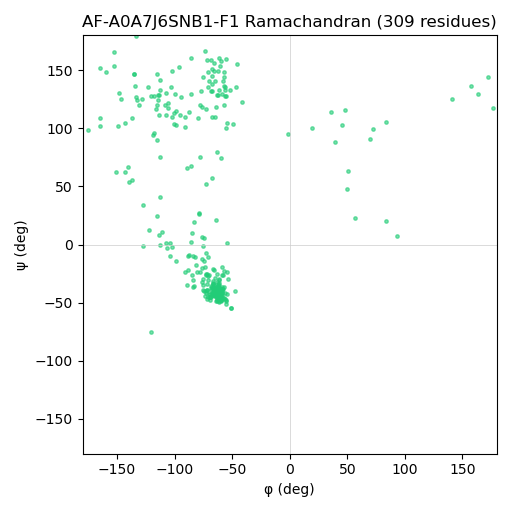 LEU A 1 83 ? 19.400 -1.360 -36.458 1.00 61.09 83 LEU A CA 1
ATOM 629 C C . LEU A 1 83 ? 20.266 -1.658 -37.692 1.00 61.09 83 LEU A C 1
ATOM 631 O O . LEU A 1 83 ? 21.450 -1.330 -37.702 1.00 61.09 83 LEU A O 1
ATOM 635 N N . LYS A 1 84 ? 19.671 -2.181 -38.774 1.00 65.69 84 LYS A N 1
ATOM 636 C CA . LYS A 1 84 ? 20.381 -2.414 -40.045 1.00 65.69 84 LYS A CA 1
ATOM 637 C C . LYS A 1 84 ? 20.843 -1.119 -40.717 1.00 65.69 84 LYS A C 1
ATOM 639 O O . LYS A 1 84 ? 21.985 -1.034 -41.149 1.00 65.69 84 LYS A O 1
ATOM 644 N N . ARG A 1 85 ? 19.998 -0.082 -40.751 1.00 62.66 85 ARG A N 1
ATOM 645 C CA . ARG A 1 85 ? 20.342 1.205 -41.380 1.00 62.66 85 ARG A CA 1
ATOM 646 C C . ARG A 1 85 ? 21.457 1.948 -40.629 1.00 62.66 85 ARG A C 1
ATOM 648 O O . ARG A 1 85 ? 22.283 2.595 -41.267 1.00 62.66 85 ARG A O 1
ATOM 655 N N . ASN A 1 86 ? 21.519 1.814 -39.303 1.00 58.81 86 ASN A N 1
ATOM 656 C CA . ASN A 1 86 ? 22.615 2.352 -38.490 1.00 58.81 86 ASN A CA 1
ATOM 657 C C . ASN A 1 86 ? 23.935 1.591 -38.699 1.00 58.81 86 ASN A C 1
ATOM 659 O O . ASN A 1 86 ? 24.996 2.203 -38.625 1.00 58.81 86 ASN A O 1
ATOM 663 N N . ALA A 1 87 ? 23.881 0.291 -39.010 1.00 58.81 87 ALA A N 1
ATOM 664 C CA . ALA A 1 87 ? 25.063 -0.491 -39.379 1.00 58.81 87 ALA A CA 1
ATOM 665 C C . ALA A 1 87 ? 25.600 -0.145 -40.786 1.00 58.81 87 ALA A C 1
ATOM 667 O O . ALA A 1 87 ? 26.786 -0.321 -41.052 1.00 58.81 87 ALA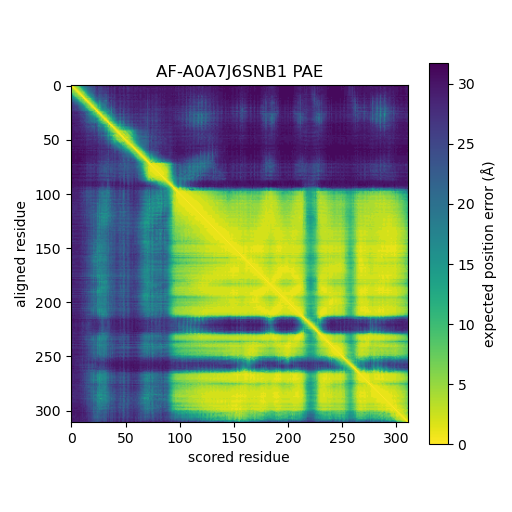 A O 1
ATOM 668 N N . GLU A 1 88 ? 24.743 0.358 -41.683 1.00 55.41 88 GLU A N 1
ATOM 669 C CA . GLU A 1 88 ? 25.091 0.678 -43.077 1.00 55.41 88 GLU A CA 1
ATOM 670 C C . GLU A 1 88 ? 25.574 2.129 -43.284 1.00 55.41 88 GLU A C 1
ATOM 672 O O . GLU A 1 88 ? 26.312 2.398 -44.231 1.00 55.41 88 GLU A O 1
ATOM 677 N N . GLN A 1 89 ? 25.213 3.077 -42.410 1.00 49.31 89 GLN A N 1
ATOM 678 C CA . GLN A 1 89 ? 25.654 4.478 -42.504 1.00 49.31 89 GLN A CA 1
ATOM 679 C C . GLN A 1 89 ? 26.967 4.735 -41.756 1.00 49.31 89 GLN A C 1
ATOM 681 O O . GLN A 1 89 ? 27.033 5.495 -40.792 1.00 49.31 89 GLN A O 1
ATOM 686 N N . GLY A 1 90 ? 28.046 4.128 -42.238 1.00 55.12 90 GLY A N 1
ATOM 687 C CA . GLY A 1 90 ? 29.397 4.541 -41.883 1.00 55.12 90 GLY A CA 1
ATOM 688 C C . GLY A 1 90 ? 29.919 5.574 -42.875 1.00 55.12 90 GLY A C 1
ATOM 689 O O . GLY A 1 90 ? 30.366 5.177 -43.938 1.00 55.12 90 GLY A O 1
ATOM 690 N N . GLU A 1 91 ? 29.905 6.868 -42.530 1.00 58.47 91 GLU A N 1
ATOM 691 C CA . GLU A 1 91 ? 31.002 7.792 -42.877 1.00 58.47 91 GLU A CA 1
ATOM 692 C C . GLU A 1 91 ? 30.819 9.197 -42.281 1.00 58.47 91 GLU A C 1
ATOM 694 O O . GLU A 1 91 ? 30.153 10.070 -42.835 1.00 58.47 91 GLU A O 1
ATOM 699 N N . LYS A 1 92 ? 31.498 9.433 -41.154 1.00 44.38 92 LYS A N 1
ATOM 700 C CA . LYS A 1 92 ? 32.217 10.679 -40.837 1.00 44.38 92 LYS A CA 1
ATOM 701 C C . LYS A 1 92 ? 33.141 10.390 -39.653 1.00 44.38 92 LYS A C 1
ATOM 703 O O . LYS A 1 92 ? 32.681 10.271 -38.529 1.00 44.38 92 LYS A O 1
ATOM 708 N N . ARG A 1 93 ? 34.433 10.205 -39.972 1.00 55.69 93 ARG A N 1
ATOM 709 C CA . ARG A 1 93 ? 35.613 10.089 -39.085 1.00 55.69 93 ARG A CA 1
ATOM 710 C C . ARG A 1 93 ? 35.305 9.726 -37.626 1.00 55.69 93 ARG A C 1
ATOM 712 O O . ARG A 1 93 ? 35.061 10.622 -36.829 1.00 55.69 93 ARG A O 1
ATOM 719 N N . SER A 1 94 ? 35.462 8.465 -37.238 1.00 54.22 94 SER A N 1
ATOM 720 C CA . SER A 1 94 ? 35.642 8.162 -35.819 1.00 54.22 94 SER A CA 1
ATOM 721 C C . SER A 1 94 ? 36.295 6.804 -35.614 1.00 54.22 94 SER A C 1
ATOM 723 O O . SER A 1 94 ? 36.166 5.903 -36.439 1.00 54.22 94 SER A O 1
ATOM 725 N N . ARG A 1 95 ? 37.069 6.709 -34.538 1.00 67.31 95 ARG A N 1
ATOM 726 C CA . ARG A 1 95 ? 37.767 5.517 -34.049 1.00 67.31 95 ARG A CA 1
ATOM 727 C C . ARG A 1 95 ? 36.797 4.322 -34.057 1.00 67.31 95 ARG A C 1
ATOM 729 O O . ARG A 1 95 ? 35.652 4.492 -33.657 1.00 67.31 95 ARG A O 1
ATOM 736 N N . ARG A 1 96 ? 37.223 3.140 -34.533 1.00 69.12 96 ARG A N 1
ATOM 737 C CA . ARG A 1 96 ? 36.386 1.930 -34.405 1.00 69.12 96 ARG A CA 1
ATOM 738 C C . ARG A 1 96 ? 36.059 1.732 -32.920 1.00 69.12 96 ARG A C 1
ATOM 740 O O . ARG A 1 96 ? 37.005 1.849 -32.127 1.00 69.12 96 ARG A O 1
ATOM 747 N N . PRO A 1 97 ? 34.790 1.467 -32.567 1.00 69.56 97 PRO A N 1
ATOM 748 C CA . PRO A 1 97 ? 34.436 1.176 -31.192 1.00 69.56 97 PRO A CA 1
ATOM 749 C C . PRO A 1 97 ? 35.247 -0.024 -30.708 1.00 69.56 97 PRO A C 1
ATOM 751 O O . PRO A 1 97 ? 35.677 -0.876 -31.494 1.00 69.56 97 PRO A O 1
ATOM 754 N N . SER A 1 98 ? 35.555 -0.046 -29.418 1.00 87.38 98 SER A N 1
ATOM 755 C CA . SER A 1 98 ? 36.205 -1.223 -28.843 1.00 87.38 98 SER A CA 1
ATOM 756 C C . SER A 1 98 ? 35.203 -2.382 -28.762 1.00 87.38 98 SER A C 1
ATOM 758 O O . SER A 1 98 ? 34.000 -2.152 -28.701 1.00 87.38 98 SER A O 1
ATOM 760 N N . LEU A 1 99 ? 35.681 -3.631 -28.679 1.00 82.94 99 LEU A N 1
ATOM 761 C CA . LEU A 1 99 ? 34.799 -4.781 -28.410 1.00 82.94 99 LEU A CA 1
ATOM 762 C C . LEU A 1 99 ? 33.951 -4.585 -27.142 1.00 82.94 99 LEU A C 1
ATOM 764 O O . LEU A 1 99 ? 32.852 -5.122 -27.057 1.00 82.94 99 LEU A O 1
ATOM 768 N N . MET A 1 100 ? 34.467 -3.828 -26.167 1.00 82.69 100 MET A N 1
ATOM 769 C CA . MET A 1 100 ? 33.743 -3.50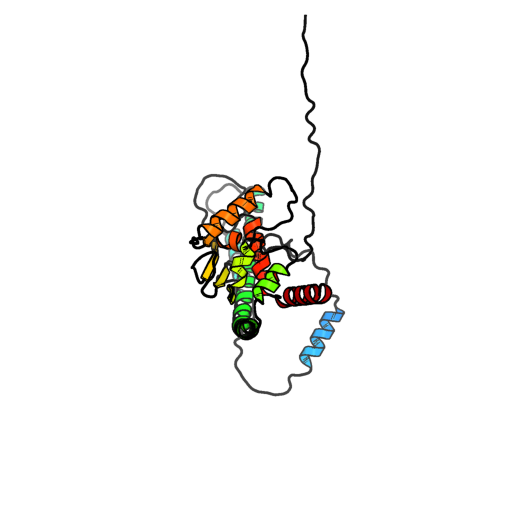2 -24.942 1.00 82.69 100 MET A CA 1
ATOM 770 C C . MET A 1 100 ? 32.569 -2.552 -25.221 1.00 82.69 100 MET A C 1
ATOM 772 O O . MET A 1 100 ? 31.457 -2.833 -24.801 1.00 82.69 100 MET A O 1
ATOM 776 N N . GLU A 1 101 ? 32.787 -1.510 -26.023 1.00 81.50 101 GLU A N 1
ATOM 777 C CA . GLU A 1 101 ? 31.747 -0.547 -26.424 1.00 81.50 101 GLU A CA 1
ATOM 778 C C . GLU A 1 101 ? 30.646 -1.220 -27.267 1.00 81.50 101 GLU A C 1
ATOM 780 O O . GLU A 1 101 ? 29.457 -0.954 -27.094 1.00 81.50 101 GLU A O 1
ATOM 785 N N . GLU A 1 102 ? 31.016 -2.158 -28.146 1.00 83.69 102 GLU A N 1
ATOM 786 C CA . GLU A 1 102 ? 30.046 -2.966 -28.898 1.00 83.69 102 GLU A CA 1
ATOM 787 C C . GLU A 1 102 ? 29.216 -3.890 -27.982 1.00 83.69 102 GLU A C 1
ATOM 789 O O . GLU A 1 102 ? 28.013 -4.083 -28.204 1.00 83.69 102 GLU A O 1
ATOM 794 N N . LEU A 1 103 ? 29.840 -4.452 -26.938 1.00 81.25 103 LEU A N 1
ATOM 795 C CA . LEU A 1 103 ? 29.166 -5.289 -25.945 1.00 81.25 103 LEU A CA 1
ATOM 796 C C . LEU A 1 103 ? 28.216 -4.465 -25.064 1.00 81.25 103 LEU A C 1
ATOM 798 O O . LEU A 1 103 ? 27.074 -4.877 -24.867 1.00 81.25 103 LEU A O 1
ATOM 802 N N . GLU A 1 104 ? 28.654 -3.300 -24.590 1.00 82.06 104 GLU A N 1
ATOM 803 C CA . GLU A 1 104 ? 27.843 -2.351 -23.816 1.00 82.06 104 GLU A CA 1
ATOM 804 C C . GLU A 1 104 ? 26.634 -1.876 -24.621 1.00 82.06 104 GLU A C 1
ATOM 806 O O . GLU A 1 104 ? 25.508 -1.941 -24.134 1.00 82.06 104 GLU A O 1
ATOM 811 N N . GLY A 1 105 ? 26.830 -1.497 -25.889 1.00 82.38 105 GLY A N 1
ATOM 812 C CA . GLY A 1 105 ? 25.730 -1.121 -26.778 1.00 82.38 105 GLY A CA 1
ATOM 813 C C . GLY A 1 105 ? 24.724 -2.259 -26.990 1.00 82.38 105 GLY A C 1
ATOM 814 O O . GLY A 1 105 ? 23.513 -2.029 -27.015 1.00 82.38 105 GLY A O 1
ATOM 815 N N . SER A 1 106 ? 25.206 -3.501 -27.088 1.00 84.56 106 SER A N 1
ATOM 816 C CA . SER A 1 106 ? 24.343 -4.683 -27.192 1.00 84.56 106 SER A CA 1
ATOM 817 C C . SER A 1 106 ? 23.555 -4.934 -25.903 1.00 84.56 106 SER A C 1
ATOM 819 O O . SER A 1 106 ? 22.357 -5.209 -25.968 1.00 84.56 106 SER A O 1
ATOM 821 N N . GLN A 1 107 ? 24.197 -4.810 -24.738 1.00 86.25 107 GLN A N 1
ATOM 822 C CA . GLN A 1 107 ? 23.536 -4.975 -23.444 1.00 86.25 107 GLN A CA 1
ATOM 823 C C . GLN A 1 107 ? 22.497 -3.873 -23.212 1.00 86.25 107 GLN A C 1
ATOM 825 O O . GLN A 1 107 ? 21.359 -4.180 -22.870 1.00 86.25 107 GLN A O 1
ATOM 830 N N . ALA A 1 108 ? 22.826 -2.619 -23.527 1.00 80.88 108 ALA A N 1
ATOM 831 C CA . ALA A 1 108 ? 21.893 -1.500 -23.443 1.00 80.88 108 ALA A CA 1
ATOM 832 C C . ALA A 1 108 ? 20.652 -1.707 -24.330 1.00 80.88 108 ALA A C 1
ATOM 834 O O . ALA A 1 108 ? 19.534 -1.379 -23.926 1.00 80.88 108 ALA A O 1
ATOM 835 N N . ALA A 1 109 ? 20.819 -2.288 -25.525 1.00 81.06 109 ALA A N 1
ATOM 836 C CA . ALA A 1 109 ? 19.702 -2.628 -26.405 1.00 81.06 109 ALA A CA 1
ATOM 837 C C . ALA A 1 109 ? 18.824 -3.761 -25.841 1.00 81.06 109 ALA A C 1
ATOM 839 O O . ALA A 1 109 ? 17.599 -3.687 -25.948 1.00 81.06 109 ALA A O 1
ATOM 840 N N . ILE A 1 110 ? 19.425 -4.786 -25.223 1.00 81.19 110 ILE A N 1
ATOM 841 C CA . ILE A 1 110 ? 18.688 -5.850 -24.519 1.00 81.19 110 ILE A CA 1
ATOM 842 C C . ILE A 1 110 ? 17.890 -5.250 -23.361 1.00 81.19 110 ILE A C 1
ATOM 844 O O . ILE A 1 110 ? 16.685 -5.479 -23.267 1.00 81.19 110 ILE A O 1
ATOM 848 N N . ASP A 1 111 ? 18.531 -4.424 -22.536 1.00 80.19 111 ASP A N 1
ATOM 849 C CA . ASP A 1 111 ? 17.892 -3.803 -21.380 1.00 80.19 111 ASP A CA 1
ATOM 850 C C . ASP A 1 111 ? 16.742 -2.881 -21.811 1.00 80.19 111 ASP A C 1
ATOM 852 O O . ASP A 1 111 ? 15.710 -2.821 -21.142 1.00 80.19 111 ASP A O 1
ATOM 856 N N . ALA A 1 112 ? 16.876 -2.185 -22.945 1.00 79.94 112 ALA A N 1
ATOM 857 C CA . ALA A 1 112 ? 15.798 -1.381 -23.515 1.00 79.94 112 ALA A CA 1
ATOM 858 C C . ALA A 1 112 ? 14.588 -2.244 -23.916 1.00 79.94 112 ALA A C 1
ATOM 860 O O . ALA A 1 112 ? 13.456 -1.905 -23.571 1.00 79.94 112 ALA A O 1
ATOM 861 N N . VAL A 1 113 ? 14.809 -3.387 -24.575 1.00 82.00 113 VAL A N 1
ATOM 862 C CA . VAL A 1 113 ? 13.729 -4.331 -24.918 1.00 82.00 113 VAL A CA 1
ATOM 863 C C . VAL A 1 113 ? 13.076 -4.907 -23.660 1.00 82.00 113 VAL A C 1
ATOM 865 O O . VAL A 1 113 ? 11.848 -4.997 -23.594 1.00 82.00 113 VAL A O 1
ATOM 868 N N . ASP A 1 114 ? 13.862 -5.250 -22.640 1.00 83.25 114 ASP A N 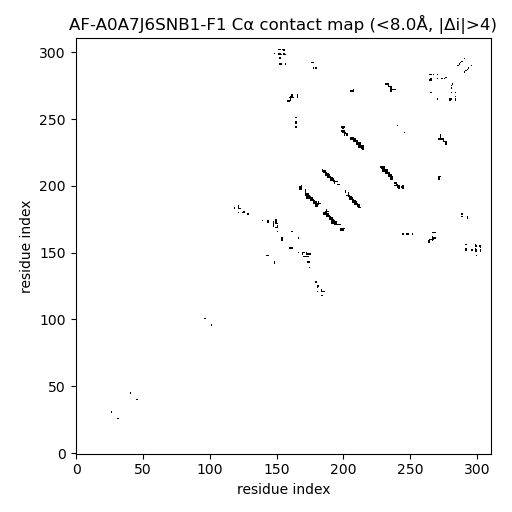1
ATOM 869 C CA . ASP A 1 114 ? 13.332 -5.728 -21.363 1.00 83.25 114 ASP A CA 1
ATOM 870 C C . ASP A 1 114 ? 12.478 -4.650 -20.682 1.00 83.25 114 ASP A C 1
ATOM 872 O O . ASP A 1 114 ? 11.362 -4.941 -20.242 1.00 83.25 114 ASP A O 1
ATOM 876 N N . ARG A 1 115 ? 12.926 -3.386 -20.670 1.00 80.25 115 ARG A N 1
ATOM 877 C CA . ARG A 1 115 ? 12.130 -2.251 -20.171 1.00 80.25 115 ARG A CA 1
ATOM 878 C C . ARG A 1 115 ? 10.825 -2.081 -20.946 1.00 80.25 115 ARG A C 1
ATOM 880 O O . ARG A 1 115 ? 9.809 -1.740 -20.340 1.00 80.25 115 ARG A O 1
ATOM 887 N N . ASP A 1 116 ? 10.823 -2.293 -22.255 1.00 81.44 116 ASP A N 1
ATOM 888 C CA . ASP A 1 116 ? 9.624 -2.183 -23.091 1.00 81.44 116 ASP A CA 1
ATOM 889 C C . ASP A 1 116 ? 8.634 -3.315 -22.789 1.00 81.44 116 ASP A C 1
ATOM 891 O O . ASP A 1 116 ? 7.470 -3.051 -22.487 1.00 81.44 116 ASP A O 1
ATOM 895 N N . CYS A 1 117 ? 9.119 -4.558 -22.732 1.00 83.75 117 CYS A N 1
ATOM 896 C CA . CYS A 1 117 ? 8.345 -5.732 -22.319 1.00 83.75 117 CYS A CA 1
ATOM 897 C C . CYS A 1 117 ? 7.703 -5.532 -20.938 1.00 83.75 117 CYS A C 1
ATOM 899 O O . CYS A 1 117 ? 6.528 -5.836 -20.719 1.00 83.75 117 CYS A O 1
ATOM 901 N N . CYS A 1 118 ? 8.465 -4.958 -20.008 1.00 81.38 118 CYS A N 1
ATOM 902 C CA . CYS A 1 118 ? 7.998 -4.626 -18.674 1.00 81.38 118 CYS A CA 1
ATOM 903 C C . CYS A 1 118 ? 6.818 -3.643 -18.686 1.00 81.38 118 CYS A C 1
ATOM 905 O O . CYS A 1 118 ? 5.833 -3.859 -17.976 1.00 81.38 118 CYS A O 1
ATOM 907 N N . ARG A 1 119 ? 6.886 -2.594 -19.515 1.00 81.31 119 ARG A N 1
ATOM 908 C CA . ARG A 1 119 ? 5.799 -1.614 -19.657 1.00 81.31 119 ARG A CA 1
ATOM 909 C C . ARG A 1 119 ? 4.557 -2.224 -20.297 1.00 81.31 119 ARG A C 1
ATOM 911 O O . ARG A 1 119 ? 3.458 -1.976 -19.806 1.00 81.31 119 ARG A O 1
ATOM 918 N N . GLU A 1 120 ? 4.708 -3.059 -21.325 1.00 87.06 120 GLU A N 1
ATOM 919 C CA . GLU A 1 120 ? 3.556 -3.751 -21.920 1.00 87.06 120 GLU A CA 1
ATOM 920 C C . GLU A 1 120 ? 2.881 -4.697 -20.923 1.00 87.06 120 GLU A C 1
ATOM 922 O O . GLU A 1 120 ? 1.653 -4.720 -20.819 1.00 87.06 120 GLU A O 1
ATOM 927 N N . LEU A 1 121 ? 3.660 -5.416 -20.106 1.00 87.38 121 LEU A N 1
ATOM 928 C CA . LEU A 1 121 ? 3.099 -6.256 -19.050 1.00 87.38 121 LEU A CA 1
ATOM 929 C C . LEU A 1 121 ? 2.267 -5.436 -18.054 1.00 87.38 121 LEU A C 1
ATOM 931 O O . LEU A 1 121 ? 1.181 -5.870 -17.665 1.00 87.38 121 LEU A O 1
ATOM 935 N N . ILE A 1 122 ? 2.750 -4.255 -17.655 1.00 85.31 122 ILE A N 1
ATOM 936 C CA . ILE A 1 122 ? 2.010 -3.354 -16.761 1.00 85.31 122 ILE A CA 1
ATOM 937 C C . ILE A 1 122 ? 0.723 -2.874 -17.437 1.00 85.31 122 ILE A C 1
ATOM 939 O O . ILE A 1 122 ? -0.331 -2.900 -16.808 1.00 85.31 122 ILE A O 1
ATOM 943 N N . ARG A 1 123 ? 0.745 -2.514 -18.724 1.00 87.19 123 ARG A N 1
ATOM 944 C CA . ARG A 1 123 ? -0.470 -2.111 -19.458 1.00 87.19 123 ARG A CA 1
ATOM 945 C C . ARG A 1 123 ? -1.517 -3.216 -19.514 1.00 87.19 123 ARG A C 1
ATOM 947 O O . ARG A 1 123 ? -2.693 -2.960 -19.248 1.00 87.19 123 ARG A O 1
ATOM 954 N N . VAL A 1 124 ? -1.095 -4.452 -19.780 1.00 90.94 124 VAL A N 1
ATOM 955 C CA . VAL A 1 124 ? -1.984 -5.620 -19.716 1.00 90.94 124 VAL A CA 1
ATOM 956 C C . VAL A 1 124 ? -2.539 -5.784 -18.301 1.00 90.94 124 VAL A C 1
ATOM 958 O O . VAL A 1 124 ? -3.749 -5.935 -18.128 1.00 90.94 124 VAL A O 1
ATOM 961 N N . GLN A 1 125 ? -1.690 -5.691 -17.275 1.00 89.75 125 GLN A N 1
ATOM 962 C CA . GLN A 1 125 ? -2.119 -5.792 -15.881 1.00 89.75 125 GLN A CA 1
ATOM 963 C C . GLN A 1 125 ? -3.164 -4.720 -15.533 1.00 89.75 125 GLN A C 1
ATOM 965 O O . GLN A 1 125 ? -4.204 -5.060 -14.975 1.00 89.75 125 GLN A O 1
ATOM 970 N N . ARG A 1 126 ? -2.964 -3.466 -15.961 1.00 91.12 126 ARG A N 1
ATOM 971 C CA . ARG A 1 126 ? -3.906 -2.346 -15.773 1.00 91.12 126 ARG A CA 1
ATOM 972 C C . ARG A 1 126 ? -5.267 -2.607 -16.414 1.00 91.12 126 ARG A C 1
ATOM 974 O O . ARG A 1 126 ? -6.298 -2.313 -15.804 1.00 91.12 126 ARG A O 1
ATOM 981 N N . ARG A 1 127 ? -5.297 -3.206 -17.612 1.00 92.56 127 ARG A N 1
ATOM 982 C CA . ARG A 1 127 ? -6.549 -3.619 -18.275 1.00 92.56 127 ARG A CA 1
ATOM 983 C C . ARG A 1 127 ? -7.344 -4.588 -17.395 1.00 92.56 127 ARG A C 1
ATOM 985 O O . ARG A 1 127 ? -8.549 -4.403 -17.224 1.00 92.56 127 ARG A O 1
ATOM 992 N N . PHE A 1 128 ? -6.690 -5.590 -16.807 1.00 92.50 128 PHE A N 1
ATOM 993 C CA . PHE A 1 128 ? -7.347 -6.546 -15.908 1.00 92.50 128 PHE A CA 1
ATOM 994 C C . PHE A 1 128 ? -7.633 -5.972 -14.516 1.00 92.50 128 PHE A C 1
ATOM 996 O O . PHE A 1 128 ? -8.649 -6.310 -13.914 1.00 92.50 128 PHE A O 1
ATOM 1003 N N . ASP A 1 129 ? -6.796 -5.075 -14.000 1.00 90.50 129 ASP A N 1
ATOM 1004 C CA . ASP A 1 129 ? -7.052 -4.366 -12.744 1.00 90.50 129 ASP A CA 1
ATOM 1005 C C . ASP A 1 129 ? -8.323 -3.517 -12.846 1.00 90.50 129 ASP A C 1
ATOM 1007 O O . ASP A 1 129 ? -9.140 -3.522 -11.926 1.00 90.50 129 ASP A O 1
ATOM 1011 N N . SER A 1 130 ? -8.564 -2.893 -14.004 1.00 91.75 130 SER A N 1
ATOM 1012 C CA . SER A 1 130 ? -9.813 -2.175 -14.265 1.00 91.75 130 SER A CA 1
ATOM 1013 C C . SER A 1 130 ? -11.045 -3.085 -14.212 1.00 91.75 130 SER A C 1
ATOM 1015 O O . SER A 1 130 ? -12.068 -2.696 -13.655 1.00 91.75 130 SER A O 1
ATOM 1017 N N . GLN A 1 131 ? -10.937 -4.318 -14.717 1.00 94.06 131 GLN A N 1
ATOM 1018 C CA . GLN A 1 131 ? -12.015 -5.313 -14.642 1.00 94.06 131 GLN A CA 1
ATOM 1019 C C . GLN A 1 131 ? -12.220 -5.855 -13.221 1.00 94.06 131 GLN A C 1
ATOM 1021 O O . GLN A 1 131 ? -13.348 -6.137 -12.822 1.00 94.06 131 GLN A O 1
ATOM 1026 N N . LYS A 1 132 ? -11.147 -5.981 -12.428 1.00 94.38 132 LYS A N 1
ATOM 1027 C CA . LYS A 1 132 ? -11.232 -6.394 -11.018 1.00 94.38 132 LYS A CA 1
ATOM 1028 C C . LYS A 1 132 ? -11.828 -5.311 -10.122 1.00 94.38 132 LYS A C 1
ATOM 1030 O O . LYS A 1 132 ? -12.389 -5.651 -9.086 1.00 94.38 132 LYS A O 1
ATOM 1035 N N . ARG A 1 133 ? -11.728 -4.030 -10.492 1.00 94.00 133 ARG A N 1
ATOM 1036 C CA . ARG A 1 133 ? -12.221 -2.902 -9.684 1.00 94.00 133 ARG A CA 1
ATOM 1037 C C . ARG A 1 133 ? -13.680 -3.059 -9.219 1.00 94.00 133 ARG A C 1
ATOM 1039 O O . ARG A 1 133 ? -13.873 -3.064 -8.005 1.00 94.00 133 ARG A O 1
ATOM 1046 N N . PRO A 1 134 ? -14.684 -3.297 -10.089 1.00 96.38 134 PRO A N 1
ATOM 1047 C CA . PRO A 1 134 ? -16.063 -3.503 -9.632 1.00 96.38 134 PRO A CA 1
ATOM 1048 C C . PRO A 1 134 ? -16.220 -4.723 -8.708 1.00 96.38 134 PRO A C 1
ATOM 1050 O O . PRO A 1 134 ? -17.061 -4.722 -7.811 1.00 96.38 134 PRO A O 1
ATOM 1053 N N . LEU A 1 135 ? -15.388 -5.760 -8.871 1.00 96.75 135 LEU A N 1
ATOM 1054 C CA . LEU A 1 135 ? -15.391 -6.927 -7.981 1.00 96.75 135 LEU A CA 1
ATOM 1055 C C . LEU A 1 135 ? -14.807 -6.589 -6.605 1.00 96.75 135 LEU A C 1
ATOM 1057 O O . LEU A 1 135 ? -15.325 -7.046 -5.586 1.00 96.75 135 LEU A O 1
ATOM 1061 N N . TYR A 1 136 ? -13.755 -5.769 -6.554 1.00 95.94 136 TYR A N 1
ATOM 1062 C CA . TYR A 1 136 ? -13.207 -5.266 -5.297 1.00 95.94 136 TYR A CA 1
ATOM 1063 C C . TYR A 1 136 ? -14.173 -4.324 -4.580 1.00 95.94 136 TYR A C 1
ATOM 1065 O O . TYR A 1 136 ? -14.296 -4.420 -3.362 1.00 95.94 136 TYR A O 1
ATOM 1073 N N . GLU A 1 137 ? -14.904 -3.483 -5.309 1.00 95.44 137 GLU A N 1
ATOM 1074 C CA . GLU A 1 137 ? -15.961 -2.637 -4.748 1.00 95.44 137 GLU A CA 1
ATOM 1075 C C . GLU A 1 137 ? -17.098 -3.486 -4.160 1.00 95.44 137 GLU A C 1
ATOM 1077 O O . GLU A 1 137 ? -17.486 -3.292 -3.006 1.00 95.44 137 GLU A O 1
ATOM 1082 N N . ALA A 1 138 ? -17.573 -4.497 -4.896 1.00 97.50 138 ALA A N 1
ATOM 1083 C CA . ALA A 1 138 ? -18.566 -5.446 -4.393 1.00 97.50 138 ALA A CA 1
ATOM 1084 C C . ALA A 1 138 ? -18.062 -6.197 -3.147 1.00 97.50 138 ALA A C 1
ATOM 1086 O O . ALA A 1 138 ? -18.793 -6.337 -2.162 1.00 97.50 138 ALA A O 1
ATOM 1087 N N . ARG A 1 139 ? -16.791 -6.626 -3.148 1.00 97.38 139 ARG A N 1
ATOM 1088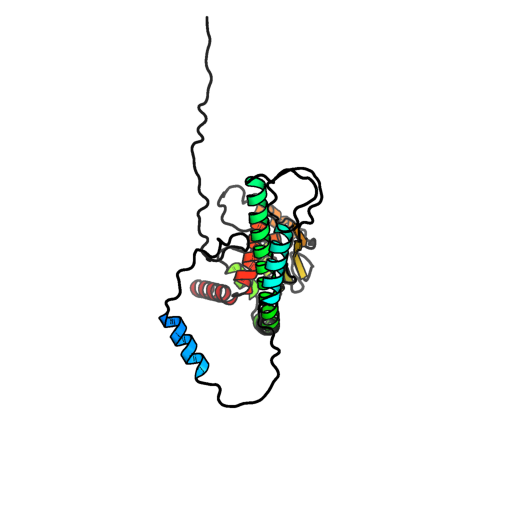 C CA . ARG A 1 139 ? -16.137 -7.235 -1.982 1.00 97.38 139 ARG A CA 1
ATOM 1089 C C . ARG A 1 139 ? -16.124 -6.272 -0.795 1.00 97.38 139 ARG A C 1
ATOM 1091 O O . ARG A 1 139 ? -16.515 -6.674 0.295 1.00 97.38 139 ARG A O 1
ATOM 1098 N N . ALA A 1 140 ? -15.730 -5.014 -0.988 1.00 95.88 140 ALA A N 1
ATOM 1099 C CA . ALA A 1 140 ? -15.661 -4.018 0.081 1.00 95.88 140 ALA A CA 1
ATOM 1100 C C . ALA A 1 140 ? -17.025 -3.800 0.761 1.00 95.88 140 ALA A C 1
ATOM 1102 O O . ALA A 1 140 ? -17.099 -3.732 1.988 1.00 95.88 140 ALA A O 1
ATOM 1103 N N . LEU A 1 141 ? -18.124 -3.785 -0.005 1.00 96.25 141 LEU A N 1
ATOM 1104 C CA . LEU A 1 141 ? -19.481 -3.690 0.552 1.00 96.25 141 LEU A CA 1
ATOM 1105 C C . LEU A 1 141 ? -19.837 -4.867 1.472 1.00 96.25 141 LEU A C 1
ATOM 1107 O O . LEU A 1 141 ? -20.511 -4.671 2.485 1.00 96.25 141 LEU A O 1
ATOM 1111 N N . LEU A 1 142 ? -19.386 -6.081 1.145 1.00 97.25 142 LEU A N 1
ATOM 1112 C CA . LEU A 1 142 ? -19.584 -7.259 1.993 1.00 97.25 142 LEU A CA 1
ATOM 1113 C C . LEU A 1 142 ? -18.714 -7.194 3.250 1.00 97.25 142 LEU A C 1
ATOM 1115 O O . LEU A 1 142 ? -19.217 -7.410 4.351 1.00 97.25 142 LEU A O 1
ATOM 1119 N N . LEU A 1 143 ? -17.431 -6.857 3.094 1.00 96.19 143 LEU A N 1
ATOM 1120 C CA . LEU A 1 143 ? -16.470 -6.824 4.199 1.00 96.19 143 LEU A CA 1
ATOM 1121 C C . LEU A 1 143 ? -16.842 -5.795 5.271 1.00 96.19 143 LEU A C 1
ATOM 1123 O O . LEU A 1 143 ? -16.710 -6.084 6.456 1.00 96.19 143 LEU A O 1
ATOM 1127 N N . ARG A 1 144 ? -17.412 -4.644 4.886 1.00 94.31 144 ARG A N 1
ATOM 1128 C CA . ARG A 1 144 ? -17.906 -3.617 5.826 1.00 94.31 144 ARG A CA 1
ATOM 1129 C C . ARG A 1 144 ? -18.980 -4.118 6.797 1.00 94.31 144 ARG A C 1
ATOM 1131 O O . ARG A 1 144 ? -19.224 -3.483 7.818 1.00 94.31 144 ARG A O 1
ATOM 1138 N N . ARG A 1 145 ? -19.647 -5.233 6.489 1.00 95.81 145 ARG A N 1
ATOM 1139 C CA . ARG A 1 145 ? -20.670 -5.841 7.356 1.00 95.81 145 ARG A CA 1
ATOM 1140 C C . ARG A 1 145 ? -20.071 -6.739 8.437 1.00 95.81 145 ARG A C 1
ATOM 1142 O O . ARG A 1 145 ? -20.807 -7.169 9.319 1.00 95.81 145 ARG A O 1
ATOM 1149 N N . ILE A 1 146 ? -18.775 -7.036 8.357 1.00 96.00 146 ILE A N 1
ATOM 1150 C CA . ILE A 1 146 ? -18.053 -7.870 9.313 1.00 96.00 146 ILE A CA 1
ATOM 1151 C C . ILE A 1 146 ? -17.255 -6.936 10.235 1.00 96.00 146 ILE A C 1
ATOM 1153 O O . ILE A 1 146 ? -16.284 -6.316 9.789 1.00 96.00 146 ILE A O 1
ATOM 1157 N N . PRO A 1 147 ? -17.643 -6.799 11.516 1.00 94.44 147 PRO A N 1
ATOM 1158 C CA . PRO A 1 147 ? -16.930 -5.942 12.454 1.00 94.44 147 PRO A CA 1
ATOM 1159 C C . PRO A 1 147 ? -15.461 -6.342 12.564 1.00 94.44 147 PRO A C 1
ATOM 1161 O O . PRO A 1 147 ? -15.146 -7.525 12.680 1.00 94.44 147 PRO A O 1
ATOM 1164 N N . ASN A 1 148 ? -14.569 -5.351 12.562 1.00 94.88 148 ASN A N 1
ATOM 1165 C CA . ASN A 1 148 ? -13.127 -5.546 12.729 1.00 94.88 148 ASN A CA 1
ATOM 1166 C C . ASN A 1 148 ? -12.484 -6.500 11.706 1.00 94.88 148 ASN A C 1
ATOM 1168 O O . ASN A 1 148 ? -11.410 -7.032 11.980 1.00 94.88 148 ASN A O 1
ATOM 1172 N N . PHE A 1 149 ? -13.099 -6.705 10.532 1.00 97.25 149 PHE A N 1
ATOM 1173 C CA . PHE A 1 149 ? -12.581 -7.622 9.513 1.00 97.25 149 PHE A CA 1
ATOM 1174 C C . PHE A 1 149 ? -11.106 -7.360 9.204 1.00 97.25 149 PHE A C 1
ATOM 1176 O O . PHE A 1 149 ? -10.272 -8.250 9.347 1.00 97.25 149 PHE A O 1
ATOM 1183 N N . TRP A 1 150 ? -10.768 -6.122 8.839 1.00 97.75 150 TRP A N 1
ATOM 1184 C CA . TRP A 1 150 ? -9.398 -5.775 8.480 1.00 97.75 150 TRP A CA 1
ATOM 1185 C C . TRP A 1 150 ? -8.437 -5.906 9.662 1.00 97.75 150 TRP A C 1
ATOM 1187 O O . TRP A 1 150 ? -7.357 -6.454 9.480 1.00 97.75 150 TRP A O 1
ATOM 1197 N N . LEU A 1 151 ? -8.837 -5.507 10.876 1.00 96.38 151 LEU A N 1
ATOM 1198 C CA . LEU A 1 151 ? -8.028 -5.734 12.078 1.00 96.38 151 LEU A CA 1
ATOM 1199 C C . LEU A 1 151 ? -7.683 -7.223 12.242 1.00 96.38 151 LEU A C 1
ATOM 1201 O O . LEU A 1 151 ? -6.518 -7.549 12.442 1.00 96.38 151 LEU A O 1
ATOM 1205 N N . GLN A 1 152 ? -8.667 -8.118 12.106 1.00 95.56 152 GLN A N 1
ATOM 1206 C CA . GLN A 1 152 ? -8.448 -9.567 12.201 1.00 95.56 152 GLN A CA 1
ATOM 1207 C C . GLN A 1 152 ? -7.558 -10.102 11.077 1.00 95.56 152 GLN A C 1
ATOM 1209 O O . GLN A 1 152 ? -6.731 -10.974 11.313 1.00 95.56 152 GLN A O 1
ATOM 1214 N N . VAL A 1 153 ? -7.684 -9.576 9.857 1.00 97.06 153 VAL A N 1
ATOM 1215 C CA . VAL A 1 153 ? -6.790 -9.932 8.744 1.00 97.06 153 VAL A CA 1
ATOM 1216 C C . VAL A 1 153 ? -5.348 -9.547 9.064 1.00 97.06 153 VAL A C 1
ATOM 1218 O O . VAL A 1 153 ? -4.450 -10.376 8.933 1.00 97.06 153 VAL A O 1
ATOM 1221 N N . PHE A 1 154 ? -5.121 -8.311 9.511 1.00 96.38 154 PHE A N 1
ATOM 1222 C CA . PHE A 1 154 ? -3.779 -7.811 9.794 1.00 96.38 154 PHE A CA 1
ATOM 1223 C C . PHE A 1 154 ? -3.116 -8.527 10.974 1.00 96.38 154 PHE A C 1
ATOM 1225 O O . PHE A 1 154 ? -1.949 -8.902 10.874 1.00 96.38 154 PHE A O 1
ATOM 1232 N N . THR A 1 155 ? -3.854 -8.789 12.055 1.00 93.25 155 THR A N 1
ATOM 1233 C CA . THR A 1 155 ? -3.345 -9.581 13.189 1.00 93.25 155 THR A CA 1
ATOM 1234 C C . THR A 1 155 ? -3.256 -11.074 12.866 1.00 93.25 155 THR A C 1
ATOM 1236 O O . THR A 1 155 ? -2.537 -11.819 13.528 1.00 93.25 155 THR A O 1
ATOM 1239 N N . GLY A 1 156 ? -3.972 -11.540 11.841 1.00 91.62 156 GLY A N 1
ATOM 1240 C CA . GLY A 1 156 ? -3.909 -12.895 11.287 1.00 91.62 156 GLY A CA 1
ATOM 1241 C C . GLY A 1 156 ? -2.714 -13.206 10.427 1.00 91.62 156 GLY A C 1
ATOM 1242 O O . GLY A 1 156 ? -2.380 -14.381 10.253 1.00 91.62 156 GLY A O 1
ATOM 1243 N N . HIS A 1 157 ? -2.068 -12.173 9.913 1.00 93.56 157 HIS A N 1
ATOM 1244 C CA . HIS A 1 157 ? -0.952 -12.337 9.016 1.00 93.56 157 HIS A CA 1
ATOM 1245 C C . HIS A 1 157 ? 0.291 -12.871 9.758 1.00 93.56 157 HIS A C 1
ATOM 1247 O O . HIS A 1 157 ? 0.627 -12.350 10.823 1.00 93.56 157 HIS A O 1
ATOM 1253 N N . PRO A 1 158 ? 1.027 -13.858 9.206 1.00 90.81 158 PRO A N 1
ATOM 1254 C CA . PRO A 1 158 ? 2.209 -14.431 9.859 1.00 90.81 158 PRO A CA 1
ATOM 1255 C C . PRO A 1 158 ? 3.328 -13.429 10.173 1.00 90.81 158 PRO A C 1
ATOM 1257 O O . PRO A 1 158 ? 4.098 -13.662 11.093 1.00 90.81 158 PRO A O 1
ATOM 1260 N N . LEU A 1 159 ? 3.413 -12.331 9.416 1.00 90.69 159 LEU A N 1
ATOM 1261 C CA . LEU A 1 159 ? 4.445 -11.295 9.578 1.00 90.69 159 LEU A CA 1
ATOM 1262 C C . LEU A 1 159 ? 4.115 -10.224 10.633 1.00 90.69 159 LEU A C 1
ATOM 1264 O O . LEU A 1 159 ? 4.793 -9.209 10.661 1.00 90.69 159 LEU A O 1
ATOM 1268 N N . VAL A 1 160 ? 3.065 -10.410 11.445 1.00 86.69 160 VAL A N 1
ATOM 1269 C CA . VAL A 1 160 ? 2.695 -9.491 12.545 1.00 86.69 160 VAL A CA 1
ATOM 1270 C C . VAL A 1 160 ? 2.615 -8.030 12.071 1.00 86.69 160 VAL A C 1
ATOM 1272 O O . VAL A 1 160 ? 3.355 -7.153 12.490 1.00 86.69 160 VAL A O 1
ATOM 1275 N N . LEU A 1 161 ? 1.689 -7.754 11.151 1.00 93.56 161 LEU A N 1
ATOM 1276 C CA . LEU A 1 161 ? 1.622 -6.460 10.454 1.00 93.56 161 LEU A CA 1
ATOM 1277 C C . LEU A 1 161 ? 1.148 -5.287 11.332 1.00 93.56 161 LEU A C 1
ATOM 1279 O O . LEU A 1 161 ? 1.178 -4.138 10.901 1.00 93.56 161 LEU A O 1
ATOM 1283 N N . VAL A 1 162 ? 0.651 -5.567 12.536 1.00 93.88 162 VAL A N 1
ATOM 1284 C CA . VAL A 1 162 ? 0.108 -4.570 13.463 1.00 93.88 162 VAL A CA 1
ATOM 1285 C C . VAL A 1 162 ? 0.736 -4.794 14.823 1.00 93.88 162 VAL A C 1
ATOM 1287 O O . VAL A 1 162 ? 0.571 -5.861 15.415 1.00 93.88 162 VAL A O 1
ATOM 1290 N N . THR A 1 163 ? 1.429 -3.774 15.323 1.00 91.19 163 THR A N 1
ATOM 1291 C CA . THR A 1 163 ? 2.010 -3.797 16.672 1.00 91.19 163 THR A CA 1
ATOM 1292 C C . THR A 1 163 ? 0.931 -3.638 17.744 1.00 91.19 163 THR A C 1
ATOM 1294 O O . THR A 1 163 ? -0.192 -3.206 17.470 1.00 91.19 163 THR A O 1
ATOM 1297 N N . GLU A 1 164 ? 1.270 -3.922 19.003 1.00 87.94 164 GLU A N 1
ATOM 1298 C CA . GLU A 1 164 ? 0.342 -3.750 20.129 1.00 87.94 164 GLU A CA 1
ATOM 1299 C C . GLU A 1 164 ? -0.179 -2.306 20.250 1.00 87.94 164 GLU A C 1
ATOM 1301 O O . GLU A 1 164 ? -1.359 -2.071 20.520 1.00 87.94 164 GLU A O 1
ATOM 1306 N N . VAL A 1 165 ? 0.682 -1.317 19.993 1.00 89.75 165 VAL A N 1
ATOM 1307 C CA . VAL A 1 165 ? 0.297 0.100 20.034 1.00 89.75 165 VAL A CA 1
ATOM 1308 C C . VAL A 1 165 ? -0.636 0.442 18.870 1.00 89.75 165 VAL A C 1
ATOM 1310 O O . VAL A 1 165 ? -1.641 1.133 19.059 1.00 89.75 165 VAL A O 1
ATOM 1313 N N . GLU A 1 166 ? -0.342 -0.064 17.671 1.00 94.31 166 GLU A N 1
ATOM 1314 C CA . GLU A 1 166 ? -1.160 0.166 16.478 1.00 94.31 166 GLU A CA 1
ATOM 1315 C C . GLU A 1 166 ? -2.536 -0.495 16.575 1.00 94.31 166 GLU A C 1
ATOM 1317 O O . GLU A 1 166 ? -3.513 0.071 16.079 1.00 94.31 166 GLU A O 1
ATOM 1322 N N . PHE A 1 167 ? -2.644 -1.633 17.267 1.00 94.81 167 PHE A N 1
ATOM 1323 C CA . PHE A 1 167 ? -3.900 -2.358 17.469 1.00 94.81 167 PHE A CA 1
ATOM 1324 C C . PHE A 1 167 ? -5.042 -1.429 17.911 1.00 94.81 167 PHE A C 1
ATOM 1326 O O . PHE A 1 167 ? -6.155 -1.525 17.392 1.00 94.81 167 PHE A O 1
ATOM 1333 N N . ARG A 1 168 ? -4.756 -0.458 18.795 1.00 94.88 168 ARG A N 1
ATOM 1334 C CA . ARG A 1 168 ? -5.733 0.537 19.277 1.00 94.88 168 ARG A CA 1
ATOM 1335 C C . ARG A 1 168 ? -6.327 1.400 18.159 1.00 94.88 168 ARG A C 1
ATOM 1337 O O . ARG A 1 168 ? -7.517 1.697 18.192 1.00 94.88 168 ARG A O 1
ATOM 1344 N N . ALA A 1 169 ? -5.526 1.799 17.170 1.00 96.56 169 ALA A N 1
ATOM 1345 C CA . ALA A 1 169 ? -6.026 2.522 15.999 1.00 96.56 169 ALA A CA 1
ATOM 1346 C C . ALA A 1 169 ? -6.786 1.586 15.051 1.00 96.56 169 ALA A C 1
ATOM 1348 O O . ALA A 1 169 ? -7.834 1.958 14.523 1.00 96.56 169 ALA A O 1
ATOM 1349 N N . PHE A 1 170 ? -6.288 0.361 14.851 1.00 97.31 170 PHE A N 1
ATOM 1350 C CA . PHE A 1 170 ? -6.900 -0.607 13.937 1.00 97.31 170 PHE A CA 1
ATOM 1351 C C . PHE A 1 170 ? -8.283 -1.095 14.389 1.00 97.31 170 PHE A C 1
ATOM 1353 O O . PHE A 1 170 ? -9.078 -1.486 13.539 1.00 97.31 170 PHE A O 1
ATOM 1360 N N . GLN A 1 171 ? -8.632 -0.981 15.676 1.00 96.62 171 GLN A N 1
ATOM 1361 C CA . GLN A 1 171 ? -10.017 -1.152 16.151 1.00 96.62 171 GLN A CA 1
ATOM 1362 C C . GLN A 1 171 ? -11.019 -0.205 15.471 1.00 96.62 171 GLN A C 1
ATOM 1364 O O . GLN A 1 171 ? -12.212 -0.492 15.433 1.00 96.62 171 GLN A O 1
ATOM 1369 N N . TYR A 1 172 ? -10.545 0.916 14.923 1.00 97.75 172 TYR A N 1
ATOM 1370 C CA . TYR A 1 172 ? -11.362 1.899 14.216 1.00 97.75 172 TYR A CA 1
ATOM 1371 C C . TYR A 1 172 ? -11.196 1.820 12.694 1.00 97.75 172 TYR A C 1
ATOM 1373 O O . TYR A 1 172 ? -11.812 2.622 11.988 1.00 97.75 172 TYR A O 1
ATOM 1381 N N . LEU A 1 173 ? -10.390 0.885 12.171 1.00 98.06 173 LEU A N 1
ATOM 1382 C CA . LEU A 1 173 ? -10.184 0.721 10.733 1.00 98.06 173 LEU A CA 1
ATOM 1383 C C . LEU A 1 173 ? -11.480 0.229 10.076 1.00 98.06 173 LEU A C 1
ATOM 1385 O O . LEU A 1 173 ? -11.910 -0.908 10.267 1.00 98.06 173 LEU A O 1
ATOM 1389 N N . ALA A 1 174 ? -12.099 1.110 9.299 1.00 96.25 174 ALA A N 1
ATOM 1390 C CA . ALA A 1 174 ? -13.350 0.858 8.601 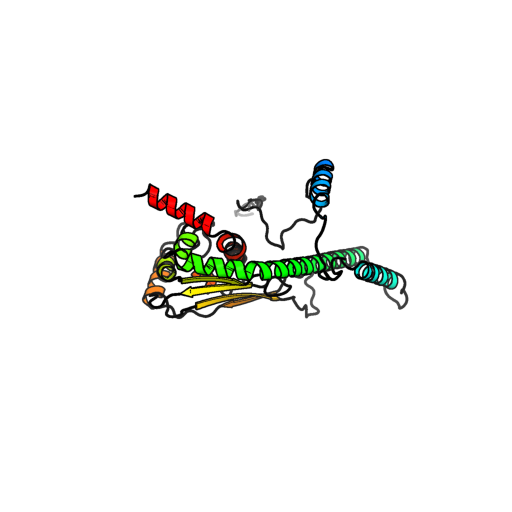1.00 96.25 174 ALA A CA 1
ATOM 1391 C C . ALA A 1 174 ? -13.121 0.266 7.209 1.00 96.25 174 ALA A C 1
ATOM 1393 O O . ALA A 1 174 ? -13.923 -0.545 6.747 1.00 96.25 174 ALA A O 1
ATOM 1394 N N . ASP A 1 175 ? -12.047 0.682 6.535 1.00 97.06 175 ASP A N 1
ATOM 1395 C CA . ASP A 1 175 ? -11.738 0.206 5.193 1.00 97.06 175 ASP A CA 1
ATOM 1396 C C . ASP A 1 175 ? -10.242 0.253 4.888 1.00 97.06 175 ASP A C 1
ATOM 1398 O O . ASP A 1 175 ? -9.502 1.076 5.428 1.00 97.06 175 ASP A O 1
ATOM 1402 N N . PHE A 1 176 ? -9.822 -0.616 3.978 1.00 98.12 176 PHE A N 1
ATOM 1403 C CA . PHE A 1 176 ? -8.470 -0.689 3.440 1.00 98.12 176 PHE A CA 1
ATOM 1404 C C . PHE A 1 176 ? -8.595 -0.813 1.932 1.00 98.12 176 PHE A C 1
ATOM 1406 O O . PHE A 1 176 ? -9.320 -1.676 1.447 1.00 98.12 176 PHE A O 1
ATOM 1413 N N . THR A 1 177 ? -7.923 0.060 1.189 1.00 97.25 177 THR A N 1
ATOM 1414 C CA . THR A 1 177 ? -8.003 0.083 -0.274 1.00 97.25 177 THR A CA 1
ATOM 1415 C C . THR A 1 177 ? -6.623 0.240 -0.887 1.00 97.25 177 THR A C 1
ATOM 1417 O O . THR A 1 177 ? -5.733 0.880 -0.319 1.00 97.25 177 THR A O 1
ATOM 1420 N N . ILE A 1 178 ? -6.447 -0.378 -2.053 1.00 97.31 178 ILE A N 1
ATOM 1421 C CA . ILE A 1 178 ? -5.221 -0.312 -2.837 1.00 97.31 178 ILE A CA 1
ATOM 1422 C C . ILE A 1 178 ? -5.583 -0.009 -4.281 1.00 97.31 178 ILE A C 1
ATOM 1424 O O . ILE A 1 178 ? -6.300 -0.785 -4.918 1.00 97.31 178 ILE A O 1
ATOM 1428 N N . ASP A 1 179 ? -4.995 1.065 -4.795 1.00 95.19 179 ASP A N 1
ATOM 1429 C CA . ASP A 1 179 ? -4.929 1.339 -6.224 1.00 95.19 179 ASP A CA 1
ATOM 1430 C C . ASP A 1 179 ? -3.542 0.936 -6.715 1.00 95.19 179 ASP A C 1
ATOM 1432 O O . ASP A 1 179 ? -2.545 1.609 -6.445 1.00 95.19 179 ASP A O 1
ATOM 1436 N N . ASP A 1 180 ? -3.484 -0.207 -7.392 1.00 93.31 180 ASP A N 1
ATOM 1437 C CA . ASP A 1 180 ? -2.252 -0.774 -7.931 1.00 93.31 180 ASP A CA 1
ATOM 1438 C C . ASP A 1 180 ? -2.068 -0.394 -9.407 1.00 93.31 180 ASP A C 1
ATOM 1440 O O . ASP A 1 180 ? -3.046 -0.169 -10.123 1.00 93.31 180 ASP A O 1
ATOM 1444 N N . ASN A 1 181 ? -0.816 -0.340 -9.866 1.00 90.06 181 ASN A N 1
ATOM 1445 C CA . ASN A 1 181 ? -0.442 -0.028 -11.251 1.00 90.06 181 ASN A CA 1
ATOM 1446 C C . ASN A 1 181 ? -1.127 1.244 -11.798 1.00 90.06 181 ASN A C 1
ATOM 1448 O O . ASN A 1 181 ? -1.695 1.260 -12.893 1.00 90.06 181 ASN A O 1
ATOM 1452 N N . ILE A 1 182 ? -1.102 2.339 -11.034 1.00 91.81 182 ILE A N 1
ATOM 1453 C CA . ILE A 1 182 ? -1.789 3.586 -11.418 1.00 91.81 182 ILE A CA 1
ATOM 1454 C C . ILE A 1 182 ? -1.182 4.230 -12.677 1.00 91.81 182 ILE A C 1
ATOM 1456 O O . ILE A 1 182 ? -1.870 4.965 -13.388 1.00 91.81 182 ILE A O 1
ATOM 1460 N N . ASP A 1 183 ? 0.070 3.898 -12.996 1.00 89.50 183 ASP A N 1
ATOM 1461 C CA . ASP A 1 183 ? 0.795 4.309 -14.197 1.00 89.50 183 ASP A CA 1
ATOM 1462 C C . ASP A 1 183 ? 1.518 3.130 -14.880 1.00 89.50 183 ASP A C 1
ATOM 1464 O O . ASP A 1 183 ? 1.482 1.989 -14.418 1.00 89.50 183 ASP A O 1
ATOM 1468 N N . ASP A 1 184 ? 2.191 3.417 -15.997 1.00 85.12 184 ASP A N 1
ATOM 1469 C CA . ASP A 1 184 ? 2.963 2.442 -16.784 1.00 85.12 184 ASP A CA 1
ATOM 1470 C C . ASP A 1 184 ? 4.307 2.049 -16.130 1.00 85.12 184 ASP A C 1
ATOM 1472 O O . ASP A 1 184 ? 5.104 1.339 -16.743 1.00 85.12 184 ASP A O 1
ATOM 1476 N N . LEU A 1 185 ? 4.581 2.524 -14.911 1.00 87.44 185 LEU A N 1
ATOM 1477 C CA . LEU A 1 185 ? 5.793 2.234 -14.139 1.00 87.44 185 LEU A CA 1
ATOM 1478 C C . LEU A 1 185 ? 5.496 1.404 -12.880 1.00 87.44 185 LEU A C 1
ATOM 1480 O O . LEU A 1 185 ? 6.420 1.037 -12.158 1.00 87.44 185 LEU A O 1
ATOM 1484 N N . GLY A 1 186 ? 4.225 1.067 -12.638 1.00 89.38 186 GLY A N 1
ATOM 1485 C CA . GLY A 1 186 ? 3.808 0.228 -11.516 1.00 89.38 186 GLY A CA 1
ATOM 1486 C C . GLY A 1 186 ? 3.639 0.995 -10.206 1.00 89.38 186 GLY A C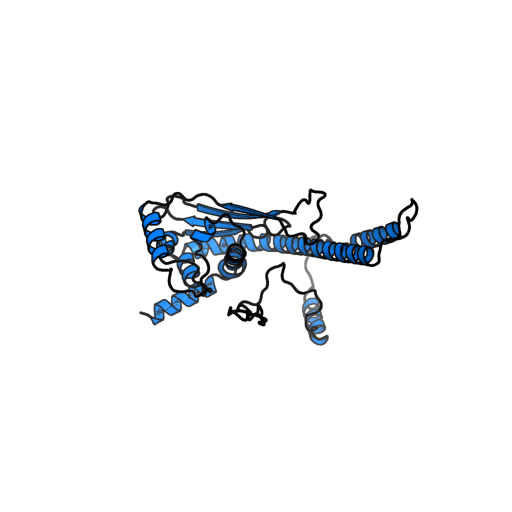 1
ATOM 1487 O O . GLY A 1 186 ? 3.677 0.379 -9.138 1.00 89.38 186 GLY A O 1
ATOM 1488 N N . SER A 1 187 ? 3.473 2.322 -10.264 1.00 94.75 187 SER A N 1
ATOM 1489 C CA . SER A 1 187 ? 3.172 3.135 -9.081 1.00 94.75 187 SER A CA 1
ATOM 1490 C C . SER A 1 187 ? 1.868 2.680 -8.437 1.00 94.75 187 SER A C 1
ATOM 1492 O O . SER A 1 187 ? 1.003 2.088 -9.090 1.00 94.75 187 SER A O 1
ATOM 1494 N N . TYR A 1 188 ? 1.698 2.983 -7.156 1.00 96.69 188 TYR A N 1
ATOM 1495 C CA . TYR A 1 188 ? 0.520 2.559 -6.411 1.00 96.69 188 TYR A CA 1
ATOM 1496 C C . TYR A 1 188 ? 0.195 3.494 -5.251 1.00 96.69 188 TYR A C 1
ATOM 1498 O O . TYR A 1 188 ? 1.019 4.302 -4.813 1.00 96.69 188 TYR A O 1
ATOM 1506 N N . SER A 1 189 ? -1.014 3.352 -4.716 1.00 97.94 189 SER A N 1
ATOM 1507 C CA . SER A 1 189 ? -1.402 3.982 -3.462 1.00 97.94 189 SER A CA 1
ATOM 1508 C C . SER A 1 189 ? -2.149 3.038 -2.539 1.00 97.94 189 SER A C 1
ATOM 1510 O O . SER A 1 189 ? -2.907 2.179 -2.982 1.00 97.94 189 SER A O 1
ATOM 1512 N N . VAL A 1 190 ? -1.934 3.239 -1.244 1.00 98.44 190 VAL A N 1
ATOM 1513 C CA . VAL A 1 190 ? -2.578 2.510 -0.156 1.00 98.44 190 VAL A CA 1
ATOM 1514 C C . VAL A 1 190 ? -3.337 3.509 0.705 1.00 98.44 190 VAL A C 1
ATOM 1516 O O . VAL A 1 190 ? -2.757 4.509 1.135 1.00 98.44 190 VAL A O 1
ATOM 1519 N N . SER A 1 191 ? -4.619 3.241 0.958 1.00 98.25 191 SER A N 1
ATOM 1520 C CA . SER A 1 191 ? -5.464 4.051 1.837 1.00 98.25 191 SER A CA 1
ATOM 1521 C C . SER A 1 191 ? -6.066 3.217 2.969 1.00 98.25 191 SER A C 1
ATOM 1523 O O . SER A 1 191 ? -6.555 2.103 2.758 1.00 98.25 191 SER A O 1
ATOM 1525 N N . LEU A 1 192 ? -6.022 3.780 4.177 1.00 98.44 192 LEU A N 1
ATOM 1526 C CA . LEU A 1 192 ? -6.664 3.271 5.386 1.00 98.44 192 LEU A CA 1
ATOM 1527 C C . LEU A 1 192 ? -7.712 4.282 5.846 1.00 98.44 192 LEU A C 1
ATOM 1529 O O . LEU A 1 192 ? -7.366 5.400 6.233 1.00 98.44 192 LEU A O 1
ATOM 1533 N N . ALA A 1 193 ? -8.982 3.883 5.837 1.00 97.81 193 ALA A N 1
ATOM 1534 C CA . ALA A 1 193 ? -10.093 4.715 6.278 1.00 97.81 193 ALA A CA 1
ATOM 1535 C C . ALA A 1 193 ? -10.510 4.346 7.704 1.00 97.81 193 ALA A C 1
ATOM 1537 O O . ALA A 1 193 ? -10.788 3.184 8.000 1.00 97.81 193 ALA A O 1
ATOM 1538 N N . PHE A 1 194 ? -10.618 5.345 8.577 1.00 97.81 194 PHE A N 1
ATOM 1539 C CA . PHE A 1 194 ? -10.950 5.178 9.987 1.00 97.81 194 PHE A CA 1
ATOM 1540 C C . PHE A 1 194 ? -12.327 5.758 10.326 1.00 97.81 194 PHE A C 1
ATOM 1542 O O . PHE A 1 194 ? -12.751 6.827 9.861 1.00 97.81 194 PHE A O 1
ATOM 1549 N N . SER A 1 195 ? -13.031 5.040 11.196 1.00 96.62 195 SER A N 1
ATOM 1550 C CA . SER A 1 195 ? -14.233 5.527 11.865 1.00 96.62 195 SER A CA 1
ATOM 1551 C C . SER A 1 195 ? -13.890 6.689 12.803 1.00 96.62 195 SER A C 1
ATOM 1553 O O . SER A 1 195 ? -12.759 6.833 13.265 1.00 96.62 195 SER A O 1
ATOM 1555 N N . SER A 1 196 ? -14.874 7.537 13.104 1.00 95.81 196 SER A N 1
ATOM 1556 C CA . SER A 1 196 ? -14.707 8.595 14.107 1.00 95.81 196 SER A CA 1
ATOM 1557 C C . SER A 1 196 ? -14.423 8.011 15.493 1.00 95.81 196 SER A C 1
ATOM 1559 O O . SER A 1 196 ? -14.955 6.955 15.830 1.00 95.81 196 SER A O 1
ATOM 1561 N N . GLY A 1 197 ? -13.670 8.742 16.318 1.00 95.25 197 GLY A N 1
ATOM 1562 C CA . GLY A 1 197 ? -13.390 8.353 17.705 1.00 95.25 197 GLY A CA 1
ATOM 1563 C C . GLY A 1 197 ? -12.094 7.565 17.902 1.00 95.25 197 GLY A C 1
ATOM 1564 O O . GLY A 1 197 ? -11.847 7.117 19.016 1.00 95.25 197 GLY A O 1
ATOM 1565 N N . ASN A 1 198 ? -11.261 7.428 16.864 1.00 96.12 198 ASN A N 1
ATOM 1566 C CA . ASN A 1 198 ? -9.927 6.848 16.999 1.00 96.12 198 ASN A CA 1
ATOM 1567 C C . ASN A 1 198 ? -9.105 7.638 18.051 1.00 96.12 198 ASN A C 1
ATOM 1569 O O . ASN A 1 198 ? -8.889 8.840 17.871 1.00 96.12 198 ASN A O 1
ATOM 1573 N N . PRO A 1 199 ? -8.640 6.999 19.144 1.00 95.50 199 PRO A N 1
ATOM 1574 C CA . PRO A 1 199 ? -7.921 7.681 20.222 1.00 95.50 199 PRO A CA 1
ATOM 1575 C C . PRO A 1 199 ? -6.477 8.055 19.850 1.00 95.50 199 PRO A C 1
ATOM 1577 O O . PRO A 1 199 ? -5.835 8.845 20.548 1.00 95.50 199 PRO A O 1
ATOM 1580 N N . MET A 1 200 ? -5.942 7.486 18.766 1.00 95.69 200 MET A N 1
ATOM 1581 C CA . MET A 1 200 ? -4.542 7.660 18.384 1.00 95.69 200 MET A CA 1
ATOM 1582 C C . MET A 1 200 ? -4.309 8.938 17.576 1.00 95.69 200 MET A C 1
ATOM 1584 O O . MET A 1 200 ? -3.278 9.592 17.748 1.00 95.69 200 MET A O 1
ATOM 1588 N N . PHE A 1 201 ? -5.260 9.297 16.713 1.00 96.56 201 PHE A N 1
ATOM 1589 C CA . PHE A 1 201 ? -5.196 10.459 15.828 1.00 96.56 201 PHE A CA 1
ATOM 1590 C C . PHE A 1 201 ? -6.594 10.793 15.256 1.00 96.56 201 PHE A C 1
ATOM 1592 O O . PHE A 1 201 ? -7.432 9.896 15.137 1.00 96.56 201 PHE A O 1
ATOM 1599 N N . PRO A 1 202 ? -6.883 12.065 14.916 1.00 96.44 202 PRO A N 1
ATOM 1600 C CA . PRO A 1 202 ? -8.198 12.493 14.429 1.00 96.44 202 PRO A CA 1
ATOM 1601 C C . PRO A 1 202 ? -8.443 12.236 12.932 1.00 96.44 202 PRO A C 1
ATOM 1603 O O . PRO A 1 202 ? -9.590 12.311 12.483 1.00 96.44 202 PRO A O 1
ATOM 1606 N N . GLU A 1 203 ? -7.395 11.999 12.137 1.00 96.69 203 GLU A N 1
ATOM 1607 C CA . GLU A 1 203 ? -7.504 11.783 10.696 1.00 96.69 203 GLU A CA 1
ATOM 1608 C C . GLU A 1 203 ? -8.400 10.578 10.379 1.00 96.69 203 GLU A C 1
ATOM 1610 O O . GLU A 1 203 ? -8.225 9.477 10.897 1.00 96.69 203 GLU A O 1
ATOM 1615 N N . ARG A 1 204 ? -9.365 10.785 9.478 1.00 97.00 204 ARG A N 1
ATOM 1616 C CA . ARG A 1 204 ? -10.286 9.729 9.028 1.00 97.00 204 ARG A CA 1
ATOM 1617 C C . ARG A 1 204 ? -9.751 8.911 7.861 1.00 97.00 204 ARG A C 1
ATOM 1619 O O . ARG A 1 204 ? -10.361 7.914 7.495 1.00 97.00 204 ARG A O 1
ATOM 1626 N N . GLU A 1 205 ? -8.647 9.342 7.268 1.00 97.31 205 GLU A N 1
ATOM 1627 C CA . GLU A 1 205 ? -7.992 8.647 6.171 1.00 97.31 205 GLU A CA 1
ATOM 1628 C C . GLU A 1 205 ? -6.485 8.881 6.244 1.00 97.31 205 GLU A C 1
ATOM 1630 O O . GLU A 1 205 ? -6.029 10.026 6.339 1.00 97.31 205 GLU A O 1
ATOM 1635 N N . LEU A 1 206 ? -5.726 7.793 6.153 1.00 97.94 206 LEU A N 1
ATOM 1636 C CA . LEU A 1 206 ? -4.296 7.822 5.885 1.00 97.94 206 LEU A CA 1
ATOM 1637 C C . LEU A 1 206 ? -4.068 7.328 4.462 1.00 97.94 206 LEU A C 1
ATOM 1639 O O . LEU A 1 206 ? -4.565 6.269 4.097 1.00 97.94 206 LEU A O 1
ATOM 1643 N N . LEU A 1 207 ? -3.296 8.078 3.681 1.00 98.00 207 LEU A N 1
ATOM 1644 C CA . LEU A 1 207 ? -2.978 7.763 2.292 1.00 98.00 207 LEU A CA 1
ATOM 1645 C C . LEU A 1 207 ? -1.463 7.819 2.104 1.00 98.00 207 LEU A C 1
ATOM 1647 O O . LEU A 1 207 ? -0.848 8.854 2.380 1.00 98.00 207 LEU A O 1
ATOM 1651 N N . LYS A 1 208 ? -0.893 6.726 1.593 1.00 98.06 208 LYS A N 1
ATOM 1652 C CA . LYS A 1 208 ? 0.497 6.650 1.140 1.00 98.06 208 LYS A CA 1
ATOM 1653 C C . LYS A 1 208 ? 0.518 6.345 -0.353 1.00 98.06 208 LYS A C 1
ATOM 1655 O O . LYS A 1 208 ? -0.115 5.390 -0.799 1.00 98.06 208 LYS A O 1
ATOM 1660 N N . LYS A 1 209 ? 1.236 7.153 -1.132 1.00 98.00 209 LYS A N 1
ATOM 1661 C CA . LYS A 1 209 ? 1.492 6.908 -2.555 1.00 98.00 209 LYS A CA 1
ATOM 1662 C C . LYS A 1 209 ? 2.967 6.618 -2.762 1.00 98.00 209 LYS A C 1
ATOM 1664 O O . LYS A 1 209 ? 3.820 7.349 -2.261 1.00 98.00 209 LYS A O 1
ATOM 1669 N N . VAL A 1 210 ? 3.248 5.572 -3.522 1.00 97.00 210 VAL A N 1
ATOM 1670 C CA . VAL A 1 210 ? 4.594 5.201 -3.947 1.00 97.00 210 VAL A CA 1
ATOM 1671 C C . VAL A 1 210 ? 4.644 5.378 -5.451 1.00 97.00 210 VAL A C 1
ATOM 1673 O O . VAL A 1 210 ? 3.958 4.673 -6.193 1.00 97.00 210 VAL A O 1
ATOM 1676 N N . LYS A 1 211 ? 5.419 6.367 -5.888 1.00 95.81 211 LYS A N 1
ATOM 1677 C CA . LYS A 1 211 ? 5.541 6.738 -7.289 1.00 95.81 211 LYS A CA 1
ATOM 1678 C C . LYS A 1 211 ? 6.901 6.321 -7.823 1.00 95.81 211 LYS A C 1
ATOM 1680 O O . LYS A 1 211 ? 7.925 6.797 -7.334 1.00 95.81 211 LYS A O 1
ATOM 1685 N N . PHE A 1 212 ? 6.899 5.464 -8.833 1.00 90.88 212 PHE A N 1
ATOM 1686 C CA . PHE A 1 212 ? 8.085 5.151 -9.610 1.00 90.88 212 PHE A CA 1
ATOM 1687 C C . PHE A 1 212 ? 8.234 6.179 -10.726 1.00 90.88 212 PHE A C 1
ATOM 1689 O O . PHE A 1 212 ? 7.303 6.457 -11.478 1.00 90.88 212 PHE A O 1
ATOM 1696 N N . ASN A 1 213 ? 9.422 6.749 -10.830 1.00 87.19 213 ASN A N 1
ATOM 1697 C CA . ASN A 1 213 ? 9.792 7.722 -11.835 1.00 87.19 213 ASN A CA 1
ATOM 1698 C C . ASN A 1 213 ? 10.880 7.111 -12.713 1.00 87.19 213 ASN A C 1
ATOM 1700 O O . ASN A 1 213 ? 11.745 6.372 -12.237 1.00 87.19 213 ASN A O 1
ATOM 1704 N N . LYS A 1 214 ? 10.881 7.470 -13.994 1.00 80.06 214 LYS A N 1
ATOM 1705 C CA . LYS A 1 214 ? 12.077 7.276 -14.812 1.00 80.06 214 LYS A CA 1
ATOM 1706 C C . LYS A 1 214 ? 13.165 8.155 -14.200 1.00 80.06 214 LYS A C 1
ATOM 1708 O O . LYS A 1 214 ? 12.898 9.330 -13.952 1.00 80.06 214 LYS A O 1
ATOM 1713 N N . LEU A 1 215 ? 14.347 7.606 -13.923 1.00 64.50 215 LEU A N 1
ATOM 1714 C CA . LEU A 1 215 ? 15.491 8.479 -13.700 1.00 64.50 215 LEU A CA 1
ATOM 1715 C C . LEU A 1 215 ? 15.737 9.193 -15.027 1.00 64.50 215 LEU A C 1
ATOM 1717 O O . LEU A 1 215 ? 16.103 8.574 -16.022 1.00 64.50 215 LEU A O 1
ATOM 1721 N N . GLU A 1 216 ? 15.459 10.491 -15.061 1.00 51.59 216 GLU A N 1
ATOM 1722 C CA . GLU A 1 216 ? 16.135 11.354 -16.014 1.00 51.59 216 GLU A CA 1
ATOM 1723 C C . GLU A 1 216 ? 17.600 11.287 -15.588 1.00 51.59 216 GLU A C 1
ATOM 1725 O O . GLU A 1 216 ? 17.908 11.587 -14.437 1.00 51.59 216 GLU A O 1
ATOM 1730 N N . GLN A 1 217 ? 18.493 10.800 -16.442 1.00 51.88 217 GLN A N 1
ATOM 1731 C CA . GLN A 1 217 ? 19.916 11.007 -16.220 1.00 51.88 217 GLN A CA 1
ATOM 1732 C C . GLN A 1 217 ? 20.242 12.430 -16.690 1.00 51.88 217 GLN A C 1
ATOM 1734 O O . GLN A 1 217 ? 20.241 12.678 -17.897 1.00 51.88 217 GLN A O 1
ATOM 1739 N N . PRO A 1 218 ? 20.535 13.374 -15.783 1.00 47.69 218 PRO A N 1
ATOM 1740 C CA . PRO A 1 218 ? 21.448 14.444 -16.113 1.00 47.69 218 PRO A CA 1
ATOM 1741 C C . PRO A 1 218 ? 22.679 14.304 -15.219 1.00 47.69 218 PRO A C 1
ATOM 1743 O O . PRO A 1 218 ? 22.558 14.324 -13.998 1.00 47.69 218 PRO A O 1
ATOM 1746 N N . TYR A 1 219 ? 23.842 14.127 -15.838 1.00 43.34 219 TYR A N 1
ATOM 1747 C CA . TYR A 1 219 ? 25.072 14.903 -15.634 1.00 43.34 219 TYR A CA 1
ATOM 1748 C C . TYR A 1 219 ? 26.294 14.090 -16.075 1.00 43.34 219 TYR A C 1
ATOM 1750 O O . TYR A 1 219 ? 26.413 12.903 -15.792 1.00 43.34 219 TYR A O 1
ATOM 1758 N N . ASP A 1 220 ? 27.182 14.781 -16.785 1.00 43.38 220 ASP A N 1
ATOM 1759 C CA . ASP A 1 220 ? 28.383 14.318 -17.489 1.00 43.38 220 ASP A CA 1
ATOM 1760 C C . ASP A 1 220 ? 29.507 13.716 -16.611 1.00 43.38 220 ASP A C 1
ATOM 1762 O O . ASP A 1 220 ? 30.650 13.654 -17.059 1.00 43.38 220 ASP A O 1
ATOM 1766 N N . ASP A 1 221 ? 29.235 13.254 -15.389 1.00 44.69 221 ASP A N 1
ATOM 1767 C CA . ASP A 1 221 ? 30.276 12.771 -14.474 1.00 44.69 221 ASP A CA 1
ATOM 1768 C C . ASP A 1 221 ? 30.085 11.292 -14.107 1.00 44.69 221 ASP A C 1
ATOM 1770 O O . ASP A 1 221 ? 29.344 10.913 -13.206 1.00 44.69 221 ASP A O 1
ATOM 1774 N N . VAL A 1 222 ? 30.790 10.482 -14.897 1.00 47.56 222 VAL A N 1
ATOM 1775 C CA . VAL A 1 222 ? 31.366 9.152 -14.657 1.00 47.56 222 VAL A CA 1
ATOM 1776 C C . VAL A 1 222 ? 31.163 8.575 -13.242 1.00 47.56 222 VAL A C 1
ATOM 1778 O O . VAL A 1 222 ? 31.999 8.766 -12.367 1.00 47.56 222 VAL A O 1
ATOM 1781 N N . ASP A 1 223 ? 30.120 7.764 -13.072 1.00 42.47 223 ASP A N 1
ATOM 1782 C CA . ASP A 1 223 ? 30.139 6.584 -12.199 1.00 42.47 223 ASP A CA 1
ATOM 1783 C C . ASP A 1 223 ? 29.311 5.476 -12.878 1.00 42.47 223 ASP A C 1
ATOM 1785 O O . ASP A 1 223 ? 28.083 5.512 -12.960 1.00 42.47 223 ASP A O 1
ATOM 1789 N N . ASP A 1 224 ? 30.035 4.507 -13.432 1.00 46.69 224 ASP A N 1
ATOM 1790 C CA . ASP A 1 224 ? 29.631 3.527 -14.455 1.00 46.69 224 ASP A CA 1
ATOM 1791 C C . ASP A 1 224 ? 28.804 2.335 -13.907 1.00 46.69 224 ASP A C 1
ATOM 1793 O O . ASP A 1 224 ? 28.835 1.235 -14.451 1.00 46.69 224 ASP A O 1
ATOM 1797 N N . ASP A 1 225 ? 28.084 2.522 -12.793 1.00 44.69 225 ASP A N 1
ATOM 1798 C CA . ASP A 1 225 ? 27.303 1.460 -12.116 1.00 44.69 225 ASP A CA 1
ATOM 1799 C C . ASP A 1 225 ? 25.806 1.803 -11.982 1.00 44.69 225 ASP A C 1
ATOM 1801 O O . ASP A 1 225 ? 25.038 1.153 -11.267 1.00 44.69 225 ASP A O 1
ATOM 1805 N N . ALA A 1 226 ? 25.345 2.836 -12.691 1.00 44.31 226 ALA A N 1
ATOM 1806 C CA . ALA A 1 226 ? 23.935 3.191 -12.744 1.00 44.31 226 ALA A CA 1
ATOM 1807 C C . ALA A 1 226 ? 23.178 2.258 -13.704 1.00 44.31 226 ALA A C 1
ATOM 1809 O O . ALA A 1 226 ? 22.745 2.656 -14.785 1.00 44.31 226 ALA A O 1
ATOM 1810 N N . SER A 1 227 ? 22.932 1.017 -13.265 1.00 50.38 227 SER A N 1
ATOM 1811 C CA . SER A 1 227 ? 21.700 0.316 -13.646 1.00 50.38 227 SER A CA 1
ATOM 1812 C C . SER A 1 227 ? 20.570 1.343 -13.559 1.00 50.38 227 SER A C 1
ATOM 1814 O O . SER A 1 227 ? 20.404 1.931 -12.490 1.00 50.38 227 SER A O 1
ATOM 1816 N N . GLU A 1 228 ? 19.828 1.584 -14.648 1.00 54.22 228 GLU A N 1
ATOM 1817 C CA . GLU A 1 228 ? 18.670 2.493 -14.705 1.00 54.22 228 GLU A CA 1
ATOM 1818 C C . GLU A 1 228 ? 17.586 2.032 -13.706 1.00 54.22 228 GLU A C 1
ATOM 1820 O O . GLU A 1 228 ? 16.570 1.430 -14.056 1.00 54.22 228 GLU A O 1
ATOM 1825 N N . SER A 1 229 ? 17.830 2.258 -12.419 1.00 60.81 229 SER A N 1
ATOM 1826 C CA . SER A 1 229 ? 16.898 2.018 -11.334 1.00 60.81 229 SER A CA 1
ATOM 1827 C C . SER A 1 229 ? 15.794 3.053 -11.460 1.00 60.81 229 SER A C 1
ATOM 1829 O O . SER A 1 229 ? 16.050 4.202 -11.802 1.00 60.81 229 SER A O 1
ATOM 1831 N N . LEU A 1 230 ? 14.545 2.680 -11.214 1.00 71.56 230 LEU A N 1
ATOM 1832 C CA . LEU A 1 230 ? 13.483 3.679 -11.165 1.00 71.56 230 LEU A CA 1
ATOM 1833 C C . LEU A 1 230 ? 13.708 4.560 -9.931 1.00 71.56 230 LEU A C 1
ATOM 1835 O O . LEU A 1 230 ? 13.914 4.056 -8.827 1.00 71.56 230 LEU A O 1
ATOM 1839 N N . GLY A 1 231 ? 13.639 5.878 -10.105 1.00 84.44 231 GLY A N 1
ATOM 1840 C CA . GLY A 1 231 ? 13.585 6.790 -8.969 1.00 84.44 231 GLY A CA 1
ATOM 1841 C C . GLY A 1 231 ? 12.282 6.557 -8.208 1.00 84.44 231 GLY A C 1
ATOM 1842 O O . GLY A 1 231 ? 11.244 6.343 -8.827 1.00 84.44 231 GLY A O 1
ATOM 1843 N N . VAL A 1 232 ? 12.300 6.605 -6.877 1.00 91.31 232 VAL A N 1
ATOM 1844 C CA . VAL A 1 232 ? 11.087 6.425 -6.064 1.00 91.31 232 VAL A CA 1
ATOM 1845 C C . VAL A 1 232 ? 10.769 7.719 -5.330 1.00 91.31 232 VAL A C 1
ATOM 1847 O O . VAL A 1 232 ? 11.619 8.285 -4.647 1.00 91.31 232 VAL A O 1
ATOM 1850 N N . THR A 1 233 ? 9.529 8.185 -5.448 1.00 94.50 233 THR A N 1
ATOM 1851 C CA . THR A 1 233 ? 8.985 9.273 -4.632 1.00 94.50 233 THR A CA 1
ATOM 1852 C C . THR A 1 233 ? 7.884 8.728 -3.736 1.00 94.50 233 THR A C 1
ATOM 1854 O O . THR A 1 233 ? 6.951 8.081 -4.210 1.00 94.50 233 THR A O 1
ATOM 1857 N N . ILE A 1 234 ? 7.986 9.009 -2.438 1.00 96.31 234 ILE A N 1
ATOM 1858 C CA . ILE A 1 234 ? 6.991 8.622 -1.439 1.00 96.31 234 ILE A CA 1
ATOM 1859 C C . ILE A 1 234 ? 6.193 9.862 -1.034 1.00 96.31 234 ILE A C 1
ATOM 1861 O O . ILE A 1 234 ? 6.754 10.834 -0.526 1.00 96.31 234 ILE A O 1
ATOM 1865 N N . GLU A 1 235 ? 4.876 9.815 -1.208 1.00 95.75 235 GLU A N 1
ATOM 1866 C CA . GLU A 1 235 ? 3.956 10.813 -0.664 1.00 95.75 235 GLU A CA 1
ATOM 1867 C C . GLU A 1 235 ? 3.181 10.195 0.499 1.00 95.75 235 GLU A C 1
ATOM 1869 O O . GLU A 1 235 ? 2.341 9.319 0.302 1.00 95.75 235 GLU A O 1
ATOM 1874 N N . ALA A 1 236 ? 3.442 10.670 1.714 1.00 94.06 236 ALA A N 1
ATOM 1875 C CA . ALA A 1 236 ? 2.707 10.287 2.915 1.00 94.06 236 ALA A CA 1
ATOM 1876 C C . ALA A 1 236 ? 2.362 11.536 3.732 1.00 94.06 236 ALA A C 1
ATOM 1878 O O . ALA A 1 236 ? 3.194 12.438 3.907 1.00 94.06 236 ALA A O 1
ATOM 1879 N N . ARG A 1 237 ? 1.123 11.607 4.231 1.00 86.12 237 ARG A N 1
ATOM 1880 C CA . ARG A 1 237 ? 0.680 12.719 5.083 1.00 86.12 237 ARG A CA 1
ATOM 1881 C C . ARG A 1 237 ? 1.254 12.587 6.491 1.00 86.12 237 ARG A C 1
ATOM 1883 O O . ARG A 1 237 ? 1.379 11.493 7.030 1.00 86.12 237 ARG A O 1
ATOM 1890 N N . THR A 1 238 ? 1.576 13.729 7.092 1.00 90.25 238 THR A N 1
ATOM 1891 C CA . THR A 1 238 ? 1.895 13.795 8.521 1.00 90.25 238 THR A CA 1
ATOM 1892 C C . THR A 1 238 ? 0.633 13.497 9.329 1.00 90.25 238 THR A C 1
ATOM 1894 O O . THR A 1 238 ? -0.434 14.003 8.989 1.00 90.25 238 THR A O 1
ATOM 1897 N N . VAL A 1 239 ? 0.769 12.702 10.391 1.00 94.44 239 VAL A N 1
ATOM 1898 C CA . VAL A 1 239 ? -0.334 12.307 11.278 1.00 94.44 239 VAL A CA 1
ATOM 1899 C C . VAL A 1 239 ? -0.284 13.105 12.576 1.00 94.44 239 VAL A C 1
ATOM 1901 O O . VAL A 1 239 ? 0.780 13.260 13.183 1.00 94.44 239 VAL A O 1
ATOM 1904 N N . SER A 1 240 ? -1.441 13.595 13.014 1.00 95.44 240 SER A N 1
ATOM 1905 C CA . SER A 1 240 ? -1.600 14.403 14.224 1.00 95.44 240 SER A CA 1
ATOM 1906 C C . SER A 1 240 ? -1.766 13.521 15.464 1.00 95.44 240 SER A C 1
ATOM 1908 O O . SER A 1 240 ? -2.835 13.468 16.075 1.00 95.44 240 SER A O 1
ATOM 1910 N N . TRP A 1 241 ? -0.701 12.808 15.835 1.00 95.50 241 TRP A N 1
ATOM 1911 C CA . TRP A 1 241 ? -0.709 11.883 16.970 1.00 95.50 241 TRP A CA 1
ATOM 1912 C C . TRP A 1 241 ? -1.120 12.557 18.285 1.00 95.50 241 TRP A C 1
ATOM 1914 O O . TRP A 1 241 ? -0.620 13.629 18.644 1.00 95.50 241 TRP A O 1
ATOM 1924 N N . THR A 1 242 ? -1.991 11.897 19.048 1.00 95.12 242 THR A N 1
ATOM 1925 C CA . THR A 1 242 ? -2.352 12.356 20.392 1.00 95.12 242 THR A CA 1
ATOM 1926 C C . THR A 1 242 ? -1.173 12.220 21.359 1.00 95.12 242 THR A C 1
ATOM 1928 O O . THR A 1 242 ? -0.235 11.447 21.151 1.00 95.12 242 THR A O 1
ATOM 1931 N N . LYS A 1 243 ? -1.208 12.972 22.467 1.00 94.19 243 LYS A N 1
ATOM 1932 C CA . LYS A 1 243 ? -0.172 12.873 23.512 1.00 94.19 243 LYS A CA 1
ATOM 1933 C C . LYS A 1 243 ? -0.078 11.462 24.097 1.00 94.19 243 LYS A C 1
ATOM 1935 O O . LYS A 1 243 ? 1.024 10.999 24.372 1.00 94.19 243 LYS A O 1
ATOM 1940 N N . GLU A 1 244 ? -1.221 10.798 24.265 1.00 90.00 244 GLU A N 1
ATOM 1941 C CA . GLU A 1 244 ? -1.290 9.410 24.724 1.00 90.00 244 GLU A CA 1
ATOM 1942 C C . GLU A 1 244 ? -0.620 8.469 23.716 1.00 90.00 244 GLU A C 1
ATOM 1944 O O . GLU A 1 244 ? 0.271 7.714 24.099 1.00 90.00 244 GLU A O 1
ATOM 1949 N N . ALA A 1 245 ? -0.947 8.592 22.424 1.00 91.19 245 ALA A N 1
ATOM 1950 C CA . ALA A 1 245 ? -0.323 7.800 21.366 1.00 91.19 245 ALA A CA 1
ATOM 1951 C C . ALA A 1 245 ? 1.206 7.958 21.344 1.00 91.19 245 ALA A C 1
ATOM 1953 O O . ALA A 1 245 ? 1.939 6.971 21.327 1.00 91.19 245 ALA A O 1
ATOM 1954 N N . LEU A 1 246 ? 1.700 9.200 21.414 1.00 90.06 246 LEU A N 1
ATOM 1955 C CA . LEU A 1 246 ? 3.136 9.493 21.471 1.00 90.06 246 LEU A CA 1
ATOM 1956 C C . LEU A 1 246 ? 3.814 8.913 22.715 1.00 90.06 246 LEU A C 1
ATOM 1958 O O . LEU A 1 246 ? 4.981 8.537 22.642 1.00 90.06 246 LEU A O 1
ATOM 1962 N N . SER A 1 247 ? 3.119 8.859 23.852 1.00 90.56 247 SER A N 1
ATOM 1963 C CA . SER A 1 247 ? 3.651 8.237 25.065 1.00 90.56 247 SER A CA 1
ATOM 1964 C C . SER A 1 247 ? 3.776 6.722 24.904 1.00 90.56 247 SER A C 1
ATOM 1966 O O . SER A 1 247 ? 4.819 6.170 25.243 1.00 90.56 247 SER A O 1
ATOM 1968 N N . LEU A 1 248 ? 2.749 6.070 24.349 1.00 87.75 248 LEU A N 1
ATOM 1969 C CA . LEU A 1 248 ? 2.715 4.619 24.134 1.00 87.75 248 LEU A CA 1
ATOM 1970 C C . LEU A 1 248 ? 3.779 4.152 23.133 1.00 87.75 248 LEU A C 1
ATOM 1972 O O . LEU A 1 248 ? 4.487 3.184 23.392 1.00 87.75 248 LEU A O 1
ATOM 1976 N N . MET A 1 249 ? 3.939 4.873 22.019 1.00 85.69 249 MET A N 1
ATOM 1977 C CA . MET A 1 249 ? 4.971 4.565 21.018 1.00 85.69 249 MET A CA 1
ATOM 1978 C C . MET A 1 249 ? 6.395 4.714 21.579 1.00 85.69 249 MET A C 1
ATOM 1980 O O . MET A 1 249 ? 7.314 3.999 21.181 1.00 85.69 249 MET A O 1
ATOM 1984 N N . LYS A 1 250 ? 6.602 5.642 22.523 1.00 85.06 250 LYS A N 1
ATOM 1985 C CA . LYS A 1 250 ? 7.902 5.812 23.187 1.00 85.06 250 LYS A CA 1
ATOM 1986 C C . LYS A 1 250 ? 8.194 4.684 24.170 1.00 85.06 250 LYS A C 1
ATOM 1988 O O . LYS A 1 250 ? 9.325 4.213 24.192 1.00 85.06 250 LYS A O 1
ATOM 1993 N N . SER A 1 251 ? 7.202 4.253 24.953 1.00 80.19 251 SER A N 1
ATOM 1994 C CA . SER A 1 251 ? 7.388 3.160 25.915 1.00 80.19 251 SER A CA 1
ATOM 1995 C C . SER A 1 251 ? 7.664 1.821 25.229 1.00 80.19 251 SER A C 1
ATOM 1997 O O . SER A 1 251 ? 8.535 1.088 25.688 1.00 80.19 251 SER A O 1
ATOM 1999 N N . SER A 1 252 ? 7.019 1.534 24.091 1.00 72.06 252 SER A N 1
ATOM 2000 C CA . SER A 1 252 ? 7.286 0.303 23.329 1.00 72.06 252 SER A CA 1
ATOM 2001 C C . SER A 1 252 ? 8.702 0.272 22.740 1.00 72.06 252 SER A C 1
ATOM 2003 O O . SER A 1 252 ? 9.352 -0.767 22.723 1.00 72.06 252 SER A O 1
ATOM 2005 N N . SER A 1 253 ? 9.224 1.432 22.324 1.00 66.50 253 SER A N 1
ATOM 2006 C CA . SER A 1 253 ? 10.574 1.548 21.753 1.00 66.50 253 SER A CA 1
ATOM 2007 C C . SER A 1 253 ? 11.691 1.344 22.788 1.00 66.50 253 SER A C 1
ATOM 2009 O O . SER A 1 253 ? 12.797 0.951 22.428 1.00 66.50 253 SER A O 1
ATOM 2011 N N . SER A 1 254 ? 11.437 1.617 24.075 1.00 58.12 254 SER A N 1
ATOM 2012 C CA . SER A 1 254 ? 12.428 1.403 25.143 1.00 58.12 254 SER A CA 1
ATOM 2013 C C . SER A 1 254 ? 12.570 -0.060 25.575 1.00 58.12 254 SER A C 1
ATOM 2015 O O . SER A 1 254 ? 13.626 -0.437 26.081 1.00 58.12 254 SER A O 1
ATOM 2017 N N . GLU A 1 255 ? 11.544 -0.886 25.360 1.00 54.00 255 GLU A N 1
ATOM 2018 C CA . GLU A 1 255 ? 11.529 -2.300 25.769 1.00 54.00 255 GLU A CA 1
ATOM 2019 C C . GLU A 1 255 ? 12.128 -3.240 24.702 1.00 54.00 255 GLU A C 1
ATOM 2021 O O . GLU A 1 255 ? 12.649 -4.299 25.039 1.00 54.00 255 GLU A O 1
ATOM 2026 N N . GLN A 1 256 ? 12.166 -2.827 23.428 1.00 53.19 256 GLN A N 1
ATOM 2027 C CA . GLN A 1 256 ? 12.691 -3.609 22.292 1.00 53.19 256 GLN A CA 1
ATOM 2028 C C . GLN A 1 256 ? 14.226 -3.543 22.102 1.00 53.19 256 GLN A C 1
ATOM 2030 O O . GLN A 1 256 ? 14.739 -3.862 21.033 1.00 53.19 256 GLN A O 1
ATOM 2035 N N . SER A 1 257 ? 14.999 -3.151 23.121 1.00 47.19 257 SER A N 1
ATOM 2036 C CA . SER A 1 257 ? 16.459 -2.965 22.985 1.00 47.19 257 SER A CA 1
ATOM 2037 C C . SER A 1 257 ? 17.326 -4.225 23.181 1.00 47.19 257 SER A C 1
ATOM 2039 O O . SER A 1 257 ? 18.544 -4.117 23.056 1.00 47.19 257 SER A O 1
ATOM 2041 N N . ASP A 1 258 ? 16.745 -5.412 23.423 1.00 46.66 258 ASP A N 1
ATOM 2042 C CA . ASP A 1 258 ? 17.522 -6.632 23.753 1.00 46.66 258 ASP A CA 1
ATOM 2043 C C . ASP A 1 258 ? 17.233 -7.883 22.890 1.00 46.66 258 ASP A C 1
ATOM 2045 O O . ASP A 1 258 ? 17.879 -8.915 23.055 1.00 46.66 258 ASP A O 1
ATOM 2049 N N . SER A 1 259 ? 16.309 -7.833 21.923 1.00 48.41 259 SER A N 1
ATOM 2050 C CA . SER A 1 259 ? 16.026 -8.983 21.040 1.00 48.41 259 SER A CA 1
ATOM 2051 C C . SER A 1 259 ? 16.378 -8.670 19.588 1.00 48.41 259 SER A C 1
ATOM 2053 O O . SER A 1 259 ? 15.573 -8.175 18.811 1.00 48.41 259 SER A O 1
ATOM 2055 N N . GLY A 1 260 ? 17.626 -8.963 19.219 1.00 43.47 260 GLY A N 1
ATOM 2056 C CA . GLY A 1 260 ? 18.122 -8.887 17.842 1.00 43.47 260 GLY A CA 1
ATOM 2057 C C . GLY A 1 260 ? 17.586 -10.002 16.938 1.00 43.47 260 GLY A C 1
ATOM 2058 O O . GLY A 1 260 ? 18.388 -10.696 16.314 1.00 43.47 260 GLY A O 1
ATOM 2059 N N . ASP A 1 261 ? 16.266 -10.197 16.890 1.00 43.97 261 ASP A N 1
ATOM 2060 C CA . ASP A 1 261 ? 15.620 -11.116 15.950 1.00 43.97 261 ASP A CA 1
ATOM 2061 C C . ASP A 1 261 ? 15.072 -10.313 14.762 1.00 43.97 261 ASP A C 1
ATOM 2063 O O . ASP A 1 261 ? 14.088 -9.588 14.862 1.00 43.97 261 ASP A O 1
ATOM 2067 N N . GLY A 1 262 ? 15.791 -10.367 13.641 1.00 51.22 262 GLY A N 1
ATOM 2068 C CA . GLY A 1 262 ? 15.591 -9.508 12.468 1.00 51.22 262 GLY A CA 1
ATOM 2069 C C . GLY A 1 262 ? 14.429 -9.900 11.550 1.00 51.22 262 GLY A C 1
ATOM 2070 O O . GLY A 1 262 ? 14.514 -9.619 10.358 1.00 51.22 262 GLY A O 1
ATOM 2071 N N . ASP A 1 263 ? 13.395 -10.565 12.073 1.00 53.69 263 ASP A N 1
ATOM 2072 C CA . ASP A 1 263 ? 12.258 -11.081 11.291 1.00 53.69 263 ASP A CA 1
ATOM 2073 C C . ASP A 1 263 ? 10.953 -10.268 11.486 1.00 53.69 263 ASP A C 1
ATOM 2075 O O . ASP A 1 263 ? 9.952 -10.550 10.823 1.00 53.69 263 ASP A O 1
ATOM 2079 N N . GLU A 1 264 ? 10.932 -9.245 12.352 1.00 63.69 264 GLU A N 1
ATOM 2080 C CA . GLU A 1 264 ? 9.745 -8.402 12.570 1.00 63.69 264 GLU A CA 1
ATOM 2081 C C . GLU A 1 264 ? 9.706 -7.232 11.569 1.00 63.69 264 GLU A C 1
ATOM 2083 O O . GLU A 1 264 ? 10.559 -6.342 11.579 1.00 63.69 264 GLU A O 1
ATOM 2088 N N . LEU A 1 265 ? 8.711 -7.232 10.673 1.00 73.19 265 LEU A N 1
ATOM 2089 C CA . LEU A 1 265 ? 8.458 -6.095 9.787 1.00 73.19 265 LEU A CA 1
ATOM 2090 C C . LEU A 1 265 ? 7.970 -4.888 10.596 1.00 73.19 265 LEU A C 1
ATOM 2092 O O . LEU A 1 265 ? 7.280 -5.028 11.604 1.00 73.19 265 LEU A O 1
ATOM 2096 N N . MET A 1 266 ? 8.259 -3.681 10.105 1.00 87.56 266 MET A N 1
ATOM 2097 C CA . MET A 1 266 ? 7.681 -2.471 10.691 1.00 87.56 266 MET A CA 1
ATOM 2098 C C . MET A 1 266 ? 6.143 -2.534 10.684 1.00 87.56 266 MET A C 1
ATOM 2100 O O . MET A 1 266 ? 5.549 -3.032 9.733 1.00 87.56 266 MET A O 1
ATOM 2104 N N . GLY A 1 267 ? 5.481 -1.992 11.707 1.00 92.62 267 GLY A N 1
ATOM 2105 C CA . GLY A 1 267 ? 4.016 -1.932 11.743 1.00 92.62 267 GLY A CA 1
ATOM 2106 C C . GLY A 1 267 ? 3.417 -1.136 10.577 1.00 92.62 267 GLY A C 1
ATOM 2107 O O . GLY A 1 267 ? 4.052 -0.234 10.015 1.00 92.62 267 GLY A O 1
ATOM 2108 N N . VAL A 1 268 ? 2.179 -1.451 10.190 1.00 96.44 268 VAL A N 1
ATOM 2109 C CA . VAL A 1 268 ? 1.528 -0.820 9.033 1.00 96.44 268 VAL A CA 1
ATOM 2110 C C . VAL A 1 268 ? 1.318 0.684 9.235 1.00 96.44 268 VAL A C 1
ATOM 2112 O O . VAL A 1 268 ? 1.483 1.430 8.272 1.00 96.44 268 VAL A O 1
ATOM 2115 N N . LEU A 1 269 ? 1.001 1.186 10.437 1.00 95.44 269 LEU A N 1
ATOM 2116 C CA . LEU A 1 269 ? 0.882 2.645 10.633 1.00 95.44 269 LEU A CA 1
ATOM 2117 C C . LEU A 1 269 ? 2.246 3.329 10.600 1.00 95.44 269 LEU A C 1
ATOM 2119 O O . LEU A 1 269 ? 2.364 4.408 10.013 1.00 95.44 269 LEU A O 1
ATOM 2123 N N . ALA A 1 270 ? 3.273 2.702 11.177 1.00 93.75 270 ALA A N 1
ATOM 2124 C CA . ALA A 1 270 ? 4.645 3.174 11.038 1.00 93.75 270 ALA A CA 1
ATOM 2125 C C . ALA A 1 270 ? 5.004 3.299 9.549 1.00 93.75 270 ALA A C 1
ATOM 2127 O O . ALA A 1 270 ? 5.420 4.369 9.103 1.00 93.75 270 ALA A O 1
ATOM 2128 N N . TRP A 1 271 ? 4.715 2.268 8.749 1.00 95.88 271 TRP A N 1
ATOM 2129 C CA . TRP A 1 271 ? 4.933 2.289 7.305 1.00 95.88 271 TRP A CA 1
ATOM 2130 C C . TRP A 1 271 ? 4.106 3.357 6.579 1.00 95.88 271 TRP A C 1
ATOM 2132 O O . TRP A 1 271 ? 4.623 4.028 5.687 1.00 95.88 271 TRP A O 1
ATOM 2142 N N . MET A 1 272 ? 2.841 3.564 6.954 1.00 96.81 272 MET A N 1
ATOM 2143 C CA . MET A 1 272 ? 1.969 4.574 6.336 1.00 96.81 272 MET A CA 1
ATOM 2144 C C . MET A 1 272 ? 2.478 6.005 6.531 1.00 96.81 272 MET A C 1
ATOM 2146 O O . MET A 1 272 ? 2.165 6.875 5.720 1.00 96.81 272 MET A O 1
ATOM 2150 N N . THR A 1 273 ? 3.257 6.256 7.586 1.00 94.00 273 THR A N 1
ATOM 2151 C CA . THR A 1 273 ? 3.858 7.573 7.868 1.00 94.00 273 THR A CA 1
ATOM 2152 C C . THR A 1 273 ? 5.314 7.689 7.432 1.00 94.00 273 THR A C 1
ATOM 2154 O O . THR A 1 273 ? 5.838 8.802 7.325 1.00 94.00 273 THR A O 1
ATOM 2157 N N . ASP A 1 274 ? 5.955 6.559 7.141 1.00 93.12 274 ASP A N 1
ATOM 2158 C CA . ASP A 1 274 ? 7.318 6.509 6.652 1.00 93.12 274 ASP A CA 1
ATOM 2159 C C . ASP A 1 274 ? 7.434 7.109 5.242 1.00 93.12 274 ASP A C 1
ATOM 2161 O O . ASP A 1 274 ? 6.662 6.794 4.331 1.00 93.12 274 ASP A O 1
ATOM 2165 N N . LYS A 1 275 ? 8.432 7.976 5.071 1.00 93.12 275 LYS A N 1
ATOM 2166 C CA . LYS A 1 275 ? 8.720 8.702 3.827 1.00 93.12 275 LYS A CA 1
ATOM 2167 C C . LYS A 1 275 ? 9.971 8.188 3.117 1.00 93.12 275 LYS A C 1
ATOM 2169 O O . LYS A 1 275 ? 10.350 8.754 2.094 1.00 93.12 275 LYS A O 1
ATOM 2174 N N . ASN A 1 276 ? 10.627 7.162 3.656 1.00 89.19 276 ASN A N 1
ATOM 2175 C CA . ASN A 1 276 ? 11.777 6.545 3.015 1.00 89.19 276 ASN A CA 1
ATOM 2176 C C . ASN A 1 276 ? 11.343 5.460 2.009 1.00 89.19 276 ASN A C 1
ATOM 2178 O O . ASN A 1 276 ? 10.218 4.964 2.043 1.00 89.19 276 ASN A O 1
ATOM 2182 N N . ALA A 1 277 ? 12.247 5.127 1.089 1.00 88.56 277 ALA A N 1
ATOM 2183 C CA . ALA A 1 277 ? 12.086 4.040 0.124 1.00 88.56 277 ALA A CA 1
ATOM 2184 C C . ALA A 1 277 ? 13.095 2.912 0.407 1.00 88.56 277 ALA A C 1
ATOM 2186 O O . ALA A 1 277 ? 13.721 2.383 -0.512 1.00 88.56 277 ALA A O 1
ATOM 2187 N N . SER A 1 278 ? 13.317 2.589 1.689 1.00 89.56 278 SER A N 1
ATOM 2188 C CA . SER A 1 278 ? 14.186 1.478 2.087 1.00 89.56 278 SER A CA 1
ATOM 2189 C C . SER A 1 278 ? 13.645 0.147 1.559 1.00 89.56 278 SER A C 1
ATOM 2191 O O . SER A 1 278 ? 12.459 0.019 1.249 1.00 89.56 278 SER A O 1
ATOM 2193 N N . SER A 1 279 ? 14.505 -0.872 1.483 1.00 87.75 279 SER A N 1
ATOM 2194 C CA . SER A 1 279 ? 14.081 -2.212 1.055 1.00 87.75 279 SER A CA 1
ATOM 2195 C C . SER A 1 279 ? 12.936 -2.756 1.917 1.00 87.75 279 SER A C 1
ATOM 2197 O O . SER A 1 279 ? 11.982 -3.302 1.375 1.00 87.75 279 SER A O 1
ATOM 2199 N N . GLU A 1 280 ? 13.003 -2.557 3.235 1.00 87.44 280 GLU A N 1
ATOM 2200 C CA . GLU A 1 280 ? 11.973 -2.970 4.200 1.00 87.44 280 GLU A CA 1
ATOM 2201 C C . GLU A 1 280 ? 10.646 -2.233 3.956 1.00 87.44 280 GLU A C 1
ATOM 2203 O O . GLU A 1 280 ? 9.576 -2.842 3.933 1.00 87.44 280 GLU A O 1
ATOM 2208 N N . SER A 1 281 ? 10.711 -0.922 3.690 1.00 90.38 281 SER A N 1
ATOM 2209 C CA . SER A 1 281 ? 9.530 -0.113 3.367 1.00 90.38 281 SER A CA 1
ATOM 2210 C C . SER A 1 281 ? 8.891 -0.577 2.051 1.00 90.38 281 SER A C 1
ATOM 2212 O O . SER A 1 281 ? 7.669 -0.703 1.946 1.00 90.38 281 SER A O 1
ATOM 2214 N N . MET A 1 282 ? 9.697 -0.905 1.041 1.00 92.44 282 MET A N 1
ATOM 2215 C CA . MET A 1 282 ? 9.190 -1.435 -0.228 1.00 92.44 282 MET A CA 1
ATOM 2216 C C . MET 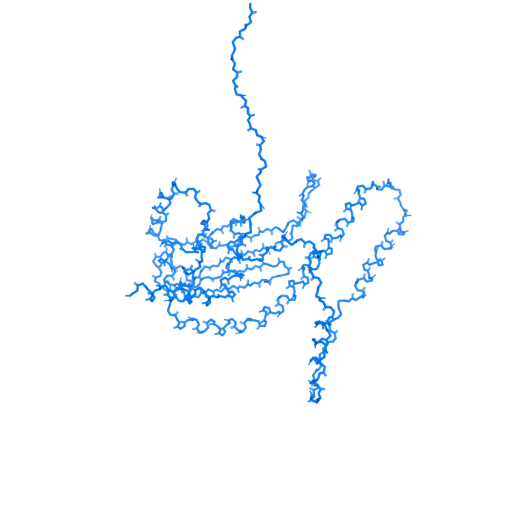A 1 282 ? 8.599 -2.844 -0.075 1.00 92.44 282 MET A C 1
ATOM 2218 O O . MET A 1 282 ? 7.574 -3.141 -0.691 1.00 92.44 282 MET A O 1
ATOM 2222 N N . GLU A 1 283 ? 9.199 -3.691 0.763 1.00 92.69 283 GLU A N 1
ATOM 2223 C CA . GLU A 1 283 ? 8.703 -5.036 1.066 1.00 92.69 283 GLU A CA 1
ATOM 2224 C C . GLU A 1 283 ? 7.332 -4.999 1.745 1.00 92.69 283 GLU A C 1
ATOM 2226 O O . GLU A 1 283 ? 6.427 -5.717 1.316 1.00 92.69 283 GLU A O 1
ATOM 2231 N N . MET A 1 284 ? 7.127 -4.106 2.718 1.00 94.69 284 MET A N 1
ATOM 2232 C CA . MET A 1 284 ? 5.809 -3.905 3.329 1.00 94.69 284 MET A CA 1
ATOM 2233 C C . MET A 1 284 ? 4.748 -3.540 2.281 1.00 94.69 284 MET A C 1
ATOM 2235 O O . MET A 1 284 ? 3.667 -4.130 2.248 1.00 94.69 284 MET A O 1
ATOM 2239 N N . GLY A 1 285 ? 5.062 -2.613 1.370 1.00 95.50 285 GLY A N 1
ATOM 2240 C CA . GLY A 1 285 ? 4.158 -2.259 0.273 1.00 95.50 285 GLY A CA 1
ATOM 2241 C C . GLY A 1 285 ? 3.807 -3.455 -0.622 1.00 95.50 285 GLY A C 1
ATOM 2242 O O . GLY A 1 285 ? 2.662 -3.597 -1.059 1.00 95.50 285 GLY A O 1
ATOM 2243 N N . ASP A 1 286 ? 4.759 -4.355 -0.864 1.00 94.62 286 ASP A N 1
ATOM 2244 C CA . ASP A 1 286 ? 4.532 -5.588 -1.618 1.00 94.62 286 ASP A CA 1
ATOM 2245 C C . ASP A 1 286 ? 3.652 -6.591 -0.859 1.00 94.62 286 ASP A C 1
ATOM 2247 O O . ASP A 1 286 ? 2.735 -7.152 -1.465 1.00 94.62 286 ASP A O 1
ATOM 2251 N N . VAL A 1 287 ? 3.860 -6.776 0.448 1.00 96.50 287 VAL A N 1
ATOM 2252 C CA . VAL A 1 287 ? 3.010 -7.631 1.299 1.00 96.50 287 VAL A CA 1
ATOM 2253 C C . VAL A 1 287 ? 1.564 -7.133 1.279 1.00 96.50 287 VAL A C 1
ATOM 2255 O O . VAL A 1 287 ? 0.635 -7.901 1.013 1.00 96.50 287 VAL A O 1
ATOM 2258 N N . LEU A 1 288 ? 1.357 -5.830 1.471 1.00 97.56 288 LEU A N 1
ATOM 2259 C CA . LEU A 1 288 ? 0.023 -5.230 1.462 1.00 97.56 288 LEU A CA 1
ATOM 2260 C C . LEU A 1 288 ? -0.693 -5.436 0.121 1.00 97.56 288 LEU A C 1
ATOM 2262 O O . LEU A 1 288 ? -1.844 -5.877 0.095 1.00 97.56 288 LEU A O 1
ATOM 2266 N N . ARG A 1 289 ? -0.013 -5.165 -0.999 1.00 96.31 289 ARG A N 1
ATOM 2267 C CA . ARG A 1 289 ? -0.601 -5.245 -2.347 1.00 96.31 289 ARG A CA 1
ATOM 2268 C C . ARG A 1 289 ? -0.820 -6.657 -2.850 1.00 96.31 289 ARG A C 1
ATOM 2270 O O . ARG A 1 289 ? -1.844 -6.933 -3.471 1.00 96.31 289 ARG A O 1
ATOM 2277 N N . ARG A 1 290 ? 0.170 -7.525 -2.660 1.00 94.12 290 ARG A N 1
ATOM 2278 C CA . ARG A 1 290 ? 0.294 -8.794 -3.394 1.00 94.12 290 ARG A CA 1
ATOM 2279 C C . ARG A 1 290 ? -0.108 -9.996 -2.558 1.00 94.12 290 ARG A C 1
ATOM 2281 O O . ARG A 1 290 ? -0.240 -11.080 -3.122 1.00 94.12 290 ARG A O 1
ATOM 2288 N N . ASP A 1 291 ? -0.306 -9.790 -1.261 1.00 95.75 291 ASP A N 1
ATOM 2289 C CA . ASP A 1 291 ? -0.737 -10.813 -0.326 1.00 95.75 291 ASP A CA 1
ATOM 2290 C C . ASP A 1 291 ? -2.058 -10.399 0.335 1.00 95.75 291 ASP A C 1
ATOM 2292 O O . ASP A 1 291 ? -3.131 -10.819 -0.116 1.00 95.75 291 ASP A O 1
ATOM 2296 N N . VAL A 1 292 ? -2.002 -9.459 1.287 1.00 97.25 292 VAL A N 1
ATOM 2297 C CA . VAL A 1 292 ? -3.144 -9.048 2.123 1.00 97.25 292 VAL A CA 1
ATOM 2298 C C . VAL A 1 292 ? -4.340 -8.610 1.281 1.00 97.25 292 VAL A C 1
ATOM 2300 O O . VAL A 1 292 ? -5.451 -9.102 1.474 1.00 97.25 292 VAL A O 1
ATOM 2303 N N . TRP A 1 293 ? -4.135 -7.710 0.317 1.00 97.31 293 TRP A N 1
ATOM 2304 C CA . TRP A 1 293 ? -5.221 -7.200 -0.520 1.00 97.31 293 TRP A CA 1
ATOM 2305 C C . TRP A 1 293 ? -5.807 -8.253 -1.462 1.00 97.31 293 TRP A C 1
ATOM 2307 O O . TRP A 1 293 ? -7.021 -8.269 -1.704 1.00 97.31 293 TRP A O 1
ATOM 2317 N N . THR A 1 294 ? -4.969 -9.150 -1.985 1.00 94.62 294 THR A N 1
ATOM 2318 C CA . THR A 1 294 ? -5.409 -10.169 -2.947 1.00 94.62 294 THR A CA 1
ATOM 2319 C C . THR A 1 294 ? -6.188 -11.303 -2.287 1.00 94.62 294 THR A C 1
ATOM 2321 O O . THR A 1 294 ? -7.155 -11.784 -2.876 1.00 94.62 294 THR A O 1
ATOM 2324 N N . GLY A 1 295 ? -5.832 -11.687 -1.057 1.00 94.44 295 GLY A N 1
ATOM 2325 C CA . GLY A 1 295 ? -6.401 -12.849 -0.373 1.00 94.44 295 GLY A CA 1
ATOM 2326 C C . GLY A 1 295 ? -6.689 -12.640 1.116 1.00 94.44 295 GLY A C 1
ATOM 2327 O O . GLY A 1 295 ? -6.263 -13.469 1.918 1.00 94.44 295 GLY A O 1
ATOM 2328 N N . PRO A 1 296 ? -7.445 -11.601 1.524 1.00 96.25 296 PRO A N 1
ATOM 2329 C CA . PRO A 1 296 ? -7.625 -11.279 2.943 1.00 96.25 296 PRO A CA 1
ATOM 2330 C C . PRO A 1 296 ? -8.366 -12.371 3.727 1.00 96.25 296 PRO A C 1
ATOM 2332 O O . PRO A 1 296 ? -8.123 -12.561 4.916 1.00 96.25 296 PRO A O 1
ATOM 2335 N N . LEU A 1 297 ? -9.243 -13.137 3.067 1.00 95.44 297 LEU A N 1
ATOM 2336 C CA . LEU A 1 297 ? -10.020 -14.202 3.710 1.00 95.44 297 LEU A CA 1
ATOM 2337 C C . LEU A 1 297 ? -9.140 -15.310 4.300 1.00 95.44 297 LEU A C 1
ATOM 2339 O O . LEU A 1 297 ? -9.510 -15.880 5.322 1.00 95.44 297 LEU A O 1
ATOM 2343 N N . ASN A 1 298 ? -7.974 -15.573 3.703 1.00 93.69 298 ASN A N 1
ATOM 2344 C CA . ASN A 1 298 ? -7.049 -16.596 4.191 1.00 93.69 298 ASN A CA 1
ATOM 2345 C C . ASN A 1 298 ? -6.624 -16.302 5.636 1.00 93.69 298 ASN A C 1
ATOM 2347 O O . ASN A 1 298 ? -6.584 -17.201 6.468 1.00 93.69 298 ASN A O 1
ATOM 2351 N N . TYR A 1 299 ? -6.367 -15.032 5.951 1.00 94.81 299 TYR A N 1
ATOM 2352 C CA . TYR A 1 299 ? -5.911 -14.604 7.273 1.00 94.81 299 TYR A CA 1
ATOM 2353 C C . TYR A 1 299 ? -7.060 -14.425 8.259 1.00 94.81 299 TYR A C 1
ATOM 2355 O O . TYR A 1 299 ? -6.928 -14.769 9.433 1.00 94.81 299 TYR A O 1
ATOM 2363 N N . PHE A 1 300 ? -8.206 -13.949 7.770 1.00 94.12 300 PHE A N 1
ATOM 2364 C CA . PHE A 1 300 ? -9.414 -13.834 8.579 1.00 94.12 300 PHE A CA 1
ATOM 2365 C C . PHE A 1 300 ? -9.860 -15.196 9.133 1.00 94.12 300 PHE A C 1
ATOM 2367 O O . PHE A 1 300 ? -10.091 -15.331 10.335 1.00 94.12 300 PHE A O 1
ATOM 2374 N N . VAL A 1 301 ? -9.932 -16.224 8.276 1.00 89.69 301 VAL A N 1
ATOM 2375 C CA . VAL A 1 301 ? -10.359 -17.574 8.684 1.00 89.69 301 VAL A CA 1
ATOM 2376 C C . VAL A 1 301 ? -9.389 -18.162 9.705 1.00 89.69 301 VAL A C 1
ATOM 2378 O O . VAL A 1 301 ? -9.828 -18.590 10.771 1.00 89.69 301 VAL A O 1
ATOM 2381 N N . LEU A 1 302 ? -8.080 -18.081 9.446 1.00 84.44 302 LEU A N 1
ATOM 2382 C CA . LEU A 1 302 ? -7.055 -18.574 10.371 1.00 84.44 302 LEU A CA 1
ATOM 2383 C C . LEU A 1 302 ? -7.157 -17.933 11.763 1.00 84.44 302 LEU A C 1
ATOM 2385 O O . LEU A 1 302 ? -6.930 -18.607 12.766 1.00 84.44 302 LEU A O 1
ATOM 2389 N N . GLN A 1 303 ? -7.503 -16.645 11.852 1.00 82.75 303 GLN A N 1
ATOM 2390 C CA . GLN A 1 303 ? -7.719 -15.999 13.150 1.00 82.75 303 GLN A CA 1
ATOM 2391 C C . GLN A 1 303 ? -9.012 -16.432 13.828 1.00 82.75 303 GLN A C 1
ATOM 2393 O O . GLN A 1 303 ? -9.023 -16.661 15.039 1.00 82.75 303 GLN A O 1
ATOM 2398 N N . SER A 1 304 ? -10.090 -16.590 13.061 1.00 80.81 304 SER A N 1
ATOM 2399 C CA . SER A 1 304 ? -11.360 -17.063 13.611 1.00 80.81 304 SER A CA 1
ATOM 2400 C C . SER A 1 304 ? -11.224 -18.459 14.236 1.00 80.81 304 SER A C 1
ATOM 2402 O O . SER A 1 304 ? -11.698 -18.680 15.349 1.00 80.81 304 SER A O 1
ATOM 2404 N N . GLU A 1 305 ? -10.474 -19.359 13.594 1.00 84.75 305 GLU A N 1
ATOM 2405 C CA . GLU A 1 305 ? -10.202 -20.710 14.096 1.00 84.75 305 GLU A CA 1
ATOM 2406 C C . GLU A 1 305 ? -9.357 -20.689 15.378 1.00 84.75 305 GLU A C 1
ATOM 2408 O O . GLU A 1 305 ? -9.661 -21.399 16.339 1.00 84.75 305 GLU A O 1
ATOM 2413 N N . LYS A 1 306 ? -8.323 -19.837 15.439 1.00 81.12 306 LYS A N 1
ATOM 2414 C CA . LYS A 1 306 ? -7.503 -19.662 16.650 1.00 81.12 306 LYS A CA 1
ATOM 2415 C C . LYS A 1 306 ? -8.335 -19.177 17.835 1.00 81.12 306 LYS A C 1
ATOM 2417 O O . LYS A 1 306 ? -8.188 -19.709 18.935 1.00 81.12 306 LYS A O 1
ATOM 2422 N N . SER A 1 307 ? -9.213 -18.198 17.612 1.00 78.25 307 SER A N 1
ATOM 2423 C CA . SER A 1 307 ? -10.091 -17.656 18.655 1.00 78.25 307 SER A CA 1
ATOM 2424 C C . SER A 1 307 ? -11.085 -18.698 19.171 1.00 78.25 307 SER A C 1
ATOM 2426 O O . SER A 1 307 ? -11.329 -18.747 20.375 1.00 78.25 307 SER A O 1
ATOM 2428 N N . MET A 1 308 ? -11.644 -19.529 18.284 1.00 76.50 308 MET A N 1
ATOM 2429 C CA . MET A 1 308 ? -12.566 -20.606 18.665 1.00 76.50 308 MET A CA 1
ATOM 2430 C C . MET A 1 308 ? -11.873 -21.703 19.475 1.00 76.50 308 MET A C 1
ATOM 2432 O O . MET A 1 308 ? -12.440 -22.179 20.447 1.00 76.50 308 MET A O 1
ATOM 2436 N N . ASN A 1 309 ? -10.641 -22.071 19.117 1.00 76.44 309 ASN A N 1
ATOM 2437 C CA . ASN A 1 309 ? -9.890 -23.118 19.821 1.00 76.44 309 ASN A CA 1
ATOM 2438 C C . ASN A 1 309 ? -9.310 -22.668 21.172 1.00 76.44 309 ASN A C 1
ATOM 2440 O O . ASN A 1 309 ? -8.817 -23.497 21.933 1.00 76.44 309 ASN A O 1
ATOM 2444 N N . SER A 1 310 ? -9.324 -21.362 21.443 1.00 70.19 310 SER A N 1
ATOM 2445 C CA . SER A 1 310 ? -8.788 -20.758 22.669 1.00 70.19 310 SER A CA 1
ATOM 2446 C C . SER A 1 310 ? -9.881 -20.370 23.679 1.00 70.19 310 SER A C 1
ATOM 2448 O O . SER A 1 310 ? -9.548 -19.863 24.749 1.00 70.19 310 SER A O 1
ATOM 2450 N N . SER A 1 311 ? -11.160 -20.577 23.331 1.00 54.34 311 SER A N 1
ATOM 2451 C CA . SER A 1 311 ? -12.345 -20.336 24.177 1.00 54.34 311 SER A CA 1
ATOM 2452 C C . SER A 1 311 ? -12.881 -21.645 24.749 1.00 54.34 311 SER A C 1
ATOM 2454 O O . SER A 1 311 ? -13.354 -21.620 25.905 1.00 54.34 311 SER A O 1
#

Secondary structure (DSSP, 8-state):
----------------------SS----GGGPPPGGGPPPPPHHHHHHHHHHHSSS-------------S--HHHHHHHHHHHHHHHH---S--PPPPHHHHHHHHHHHHHHHHHHHHHHHHHHHHHHHHHHHHHHHHHHHHHTTSTTHHHHHHHHSTT--S-HHHHHHHTTEEEEEEE---STT--EEEEEEE-TT-SS-S-SEEEEEEEEE----------TT---PPEEEEEEPPP---HHHHHHHHHHHHH-SS---TT-PPPHHHHHH-----HHHHHHHHHIIIIITT-HHHHHHHHHHHHHHT-

Solvent-accessible surface area (backbone atoms only — not comparable to full-atom values): 19347 Å² total; per-residue (Å²): 140,87,84,84,90,86,83,82,86,86,84,84,88,74,93,79,87,88,84,74,83,67,96,66,94,67,76,59,85,96,63,67,76,70,90,87,76,72,82,78,80,58,78,66,65,60,53,53,59,57,55,66,69,70,72,77,82,80,87,82,80,93,71,90,75,79,95,78,84,65,81,52,63,64,61,55,50,51,51,54,52,50,55,52,52,62,73,66,66,80,84,77,91,73,80,80,76,49,77,63,55,55,49,50,54,51,49,53,51,50,52,51,51,51,54,49,54,52,31,52,51,41,50,54,50,39,59,52,51,60,65,44,43,66,56,51,52,55,48,49,66,56,49,64,74,43,82,50,45,62,40,41,22,38,66,33,35,93,59,45,40,49,41,82,75,50,44,65,42,35,72,28,42,61,45,76,49,73,50,68,43,77,46,69,68,60,17,34,36,43,37,42,32,36,45,89,83,37,75,38,35,81,70,47,60,49,52,29,34,45,39,52,34,81,60,77,87,83,75,98,71,91,66,99,75,71,69,90,56,65,38,76,48,57,48,43,59,89,76,69,61,30,73,67,40,56,50,53,59,50,57,57,61,68,70,64,79,80,68,93,65,93,77,73,54,76,28,51,68,60,53,44,55,48,62,68,84,46,71,69,54,50,49,51,54,45,44,47,60,73,42,49,67,71,47,42,63,65,21,33,52,55,37,53,54,53,55,61,76,72,108

InterPro domains:
  IPR002164 Nucleosome assembly protein [PF00956] (145-258)
  IPR002164 Nucleosome assembly protein [PTHR11875] (97-301)
  IPR036674 p53-like tetramerisation domain superfamily [G3DSA:4.10.170.10] (99-142)
  IPR037231 NAP-like superfamily [SSF143113] (99-300)

Nearest PDB structures (foldseek):
  5x7v-assembly2_D  TM=7.720E-01  e=2.315E-11  Plasmodium falciparum
  5x7v-assembly1_A  TM=7.382E-01  e=3.111E-11  Plasmodium falciparum
  5x7v-assembly1_B  TM=8.290E-01  e=5.974E-10  Plasmodium falciparum
  5zb5-assembly1_A  TM=6.593E-01  e=3.316E-09  Pneumocystis carinii
  7tjg-assembly1_C  TM=3.342E-01  e=3.011E+00  Bacteriophage sp.

Sequence (311 aa):
MIPSVSGRKSFSGRNSFSARKSSSGRKSFSGRKSFSGRKSINKVEREEFSREVIGTAGEASDSVIGDDDDIDFASFLIIIARLKRNAEQGEKRSRRPSLMEELEGSQAAIDAVDRDCCRELIRVQRRFDSQKRPLYEARALLLRRIPNFWLQVFTGHPLVLVTEVEFRAFQYLADFTIDDNIDDLGSYSVSLAFSSGNPMFPERELLKKVKFNKLEQPYDDVDDDASESLGVTIEARTVSWTKEALSLMKSSSSEQSDSGDGDELMGVLAWMTDKNASSESMEMGDVLRRDVWTGPLNYFVLQSEKSMNSS

pLDDT: mean 71.89, std 25.3, range [23.05, 98.44]

Mean predicted aligned error: 16.21 Å